Protein AF-0000000083254838 (afdb_homodimer)

Foldseek 3Di:
DPPPFAAADAQAFQGKDWFAKLVGDIDIPVVQQQAKEKEKEDEDAPDDLVLLLQLLCQVCVVLCVVLRYAYEYEYQDDSVSQNVRCVVNVRPHIYGHPVVCPSVVSHVQFDWDDDPNDIDTGGWIKIFIAHNRRGTHDMDTNDGSVCVSVVVSVVSVVD/DPPPFAAADAQAFQGKDWFAKLVGDIDIPVVQQQAKEKEKEDEDAPDDLVLLLQLLCQVCVVLCVVLRYAYEYEYQDDSVSQNVRCVVNVRPHIYGHPVVCPSVVSHVQFDWDDDPNDIDTGGWIKIFIAHNRNGTHDMDTNDGSVCVSVVVSVVSVVD

Radius of gyration: 20.6 Å; Cα contacts (8 Å, |Δi|>4): 637; chains: 2; bounding box: 43×52×59 Å

Structure (mmCIF, N/CA/C/O backbone):
data_AF-0000000083254838-model_v1
#
loop_
_entity.id
_entity.type
_entity.pdbx_description
1 polymer 'thioredoxin-dependent peroxiredoxin'
#
loop_
_atom_site.group_PDB
_atom_site.id
_atom_site.type_symbol
_atom_site.label_atom_id
_atom_site.label_alt_id
_atom_site.label_comp_id
_atom_site.label_asym_id
_atom_site.label_entity_id
_atom_site.label_seq_id
_atom_site.pdbx_PDB_ins_code
_atom_site.Cartn_x
_atom_site.Cartn_y
_atom_site.Cartn_z
_atom_site.occupancy
_atom_site.B_iso_or_equiv
_atom_site.auth_seq_id
_atom_site.auth_comp_id
_atom_site.auth_asym_id
_atom_site.auth_atom_id
_atom_site.pdbx_PDB_model_num
ATOM 1 N N . MET A 1 1 ? -11.633 2.521 33.219 1 26.44 1 MET A N 1
ATOM 2 C CA . MET A 1 1 ? -12.055 1.709 32.062 1 26.44 1 MET A CA 1
ATOM 3 C C . MET A 1 1 ? -11.367 2.174 30.797 1 26.44 1 MET A C 1
ATOM 5 O O . MET A 1 1 ? -11.664 3.26 30.281 1 26.44 1 MET A O 1
ATOM 9 N N . GLY A 1 2 ? -10.094 2.184 30.625 1 34.81 2 GLY A N 1
ATOM 10 C CA . GLY A 1 2 ? -9.32 2.854 29.594 1 34.81 2 GLY A CA 1
ATOM 11 C C . GLY A 1 2 ? -9.898 2.67 28.203 1 34.81 2 GLY A C 1
ATOM 12 O O . GLY A 1 2 ? -10.25 1.555 27.812 1 34.81 2 GLY A O 1
ATOM 13 N N . ALA A 1 3 ? -10.711 3.525 27.781 1 39.34 3 ALA A N 1
ATOM 14 C CA . ALA A 1 3 ? -11.531 3.396 26.578 1 39.34 3 ALA A CA 1
ATOM 15 C C . ALA A 1 3 ? -10.789 2.639 25.484 1 39.34 3 ALA A C 1
ATOM 17 O O . ALA A 1 3 ? -9.656 2.984 25.141 1 39.34 3 ALA A O 1
ATOM 18 N N . ASN A 1 4 ? -10.711 1.481 25.406 1 45.66 4 ASN A N 1
ATOM 19 C CA . ASN A 1 4 ? -10.195 0.593 24.375 1 45.66 4 ASN A CA 1
ATOM 20 C C . ASN A 1 4 ? -10.32 1.219 22.984 1 45.66 4 ASN A C 1
ATOM 22 O O . ASN A 1 4 ? -11.398 1.233 22.391 1 45.66 4 ASN A O 1
ATOM 26 N N . LYS A 1 5 ? -9.734 2.369 22.859 1 59.75 5 LYS A N 1
ATOM 27 C CA . LYS A 1 5 ? -9.922 3.066 21.594 1 59.75 5 LYS A CA 1
ATOM 28 C C . LYS A 1 5 ? -9.719 2.121 20.406 1 59.75 5 LYS A C 1
ATOM 30 O O . LYS A 1 5 ? -8.719 1.401 20.344 1 59.75 5 LYS A O 1
ATOM 35 N N . ALA A 1 6 ? -10.602 1.938 19.688 1 73.62 6 ALA A N 1
ATOM 36 C CA . ALA A 1 6 ? -10.648 1.099 18.484 1 73.62 6 ALA A CA 1
ATOM 37 C C . ALA A 1 6 ? -9.523 1.455 17.516 1 73.62 6 ALA A C 1
ATOM 39 O O . ALA A 1 6 ? -9.141 2.623 17.406 1 73.62 6 ALA A O 1
ATOM 40 N N . LYS A 1 7 ? -8.875 0.517 17 1 90.56 7 LYS A N 1
ATOM 41 C CA . LYS A 1 7 ? -7.816 0.666 16.016 1 90.56 7 LYS A CA 1
ATOM 42 C C . LYS A 1 7 ? -8.375 1.111 14.664 1 90.56 7 LYS A C 1
ATOM 44 O O . LYS A 1 7 ? -9.555 0.901 14.383 1 90.56 7 LYS A O 1
ATOM 49 N N . ALA A 1 8 ? -7.574 1.807 14.023 1 95.5 8 ALA A N 1
ATOM 50 C CA . ALA A 1 8 ? -7.98 2.275 12.703 1 95.5 8 ALA A CA 1
ATOM 51 C C . ALA A 1 8 ? -8.43 1.111 11.82 1 95.5 8 ALA A C 1
ATOM 53 O O . ALA A 1 8 ? -7.742 0.087 11.742 1 95.5 8 ALA A O 1
ATOM 54 N N . ALA A 1 9 ? -9.547 1.295 11.219 1 90.56 9 ALA A N 1
ATOM 55 C CA . ALA A 1 9 ? -10.102 0.283 10.32 1 90.56 9 ALA A CA 1
ATOM 56 C C . ALA A 1 9 ? -10.836 0.93 9.156 1 90.56 9 ALA A C 1
ATOM 58 O O . ALA A 1 9 ? -11.578 1.9 9.336 1 90.56 9 ALA A O 1
ATOM 59 N N . LEU A 1 10 ? -10.633 0.352 8.016 1 88.12 10 LEU A N 1
ATOM 60 C CA . LEU A 1 10 ? -11.297 0.864 6.82 1 88.12 10 LEU A CA 1
ATOM 61 C C . LEU A 1 10 ? -12.812 0.854 6.996 1 88.12 10 LEU A C 1
ATOM 63 O O . LEU A 1 10 ? -13.375 -0.115 7.512 1 88.12 10 LEU A O 1
ATOM 67 N N . GLY A 1 11 ? -13.391 1.92 6.613 1 89.62 11 GLY A N 1
ATOM 68 C CA . GLY A 1 11 ? -14.836 2.027 6.652 1 89.62 11 GLY A CA 1
ATOM 69 C C . GLY A 1 11 ? -15.367 2.455 8.008 1 89.62 11 GLY A C 1
ATOM 70 O O . GLY A 1 11 ? -16.562 2.717 8.156 1 89.62 11 GLY A O 1
ATOM 71 N N . LYS A 1 12 ? -14.516 2.623 8.93 1 94.44 12 LYS A N 1
ATOM 72 C CA . LYS A 1 12 ? -14.898 3.021 10.281 1 94.44 12 LYS A CA 1
ATOM 73 C C . LYS A 1 12 ? -14.391 4.426 10.602 1 94.44 12 LYS A C 1
ATOM 75 O O . LYS A 1 12 ? -13.57 4.977 9.875 1 94.44 12 LYS A O 1
ATOM 80 N N . LYS A 1 13 ? -15 4.949 11.633 1 97.31 13 LYS A N 1
ATOM 81 C CA . LYS A 1 13 ? -14.5 6.238 12.102 1 97.31 13 LYS A CA 1
ATOM 82 C C . LYS A 1 13 ? -13.031 6.152 12.5 1 97.31 13 LYS A C 1
ATOM 84 O O . LYS A 1 13 ? -12.625 5.234 13.211 1 97.31 13 LYS A O 1
ATOM 89 N N . ALA A 1 14 ? -12.305 7.07 12 1 98.12 14 ALA A N 1
ATOM 90 C CA . ALA A 1 14 ? -10.883 7.098 12.336 1 98.12 14 ALA A CA 1
ATOM 91 C C . ALA A 1 14 ? -10.672 7.426 13.805 1 98.12 14 ALA A C 1
ATOM 93 O O . ALA A 1 14 ? -11.312 8.328 14.344 1 98.12 14 ALA A O 1
ATOM 94 N N . PRO A 1 15 ? -9.789 6.711 14.469 1 98.19 15 PRO A N 1
ATOM 95 C CA . PRO A 1 15 ? -9.508 7.035 15.867 1 98.19 15 PRO A CA 1
ATOM 96 C C . PRO A 1 15 ? -8.992 8.461 16.047 1 98.19 15 PRO A C 1
ATOM 98 O O . PRO A 1 15 ? -8.094 8.891 15.32 1 98.19 15 PRO A O 1
ATOM 101 N N . ASN A 1 16 ? -9.57 9.117 17 1 98.19 16 ASN A N 1
ATOM 102 C CA . ASN A 1 16 ? -9.109 10.477 17.281 1 98.19 16 ASN A CA 1
ATOM 103 C C . ASN A 1 16 ? -7.781 10.477 18.031 1 98.19 16 ASN A C 1
ATOM 105 O O . ASN A 1 16 ? -7.43 9.492 18.672 1 98.19 16 ASN A O 1
ATOM 109 N N . PHE A 1 17 ? -7.031 11.547 17.859 1 98.5 17 PHE A N 1
ATOM 110 C CA . PHE A 1 17 ? -5.816 11.828 18.625 1 98.5 17 PHE A CA 1
ATOM 111 C C . PHE A 1 17 ? -5.652 13.328 18.844 1 98.5 17 PHE A C 1
ATOM 113 O O . PHE A 1 17 ? -6.32 14.133 18.188 1 98.5 17 PHE A O 1
ATOM 120 N N . THR A 1 18 ? -4.906 13.664 19.812 1 98.62 18 THR A N 1
ATOM 121 C CA . THR A 1 18 ? -4.418 15.016 20.047 1 98.62 18 THR A CA 1
ATOM 122 C C . THR A 1 18 ? -2.9 15.023 20.203 1 98.62 18 THR A C 1
ATOM 124 O O . THR A 1 18 ? -2.359 14.305 21.047 1 98.62 18 THR A O 1
ATOM 127 N N . LEU A 1 19 ? -2.24 15.836 19.328 1 98.81 19 LEU A N 1
ATOM 128 C CA . LEU A 1 19 ? -0.781 15.844 19.328 1 98.81 19 LEU A CA 1
ATOM 129 C C . LEU A 1 19 ? -0.247 17.266 19.203 1 98.81 19 LEU A C 1
ATOM 131 O O . LEU A 1 19 ? -0.89 18.125 18.609 1 98.81 19 LEU A O 1
ATOM 135 N N . PRO A 1 20 ? 0.961 17.484 19.781 1 98.75 20 PRO A N 1
ATOM 136 C CA . PRO A 1 20 ? 1.597 18.797 19.562 1 98.75 20 PRO A CA 1
ATOM 137 C C . PRO A 1 20 ? 1.951 19.047 18.109 1 98.75 20 PRO A C 1
ATOM 139 O O . PRO A 1 20 ? 2.398 18.125 17.406 1 98.75 20 PRO A O 1
ATOM 142 N N . ALA A 1 21 ? 1.708 20.281 17.719 1 98.38 21 ALA A N 1
ATOM 143 C CA . ALA A 1 21 ? 2.006 20.672 16.344 1 98.38 21 ALA A CA 1
ATOM 144 C C . ALA A 1 21 ? 3.24 21.578 16.281 1 98.38 21 ALA A C 1
ATOM 146 O O . ALA A 1 21 ? 3.512 22.328 17.219 1 98.38 21 ALA A O 1
ATOM 147 N N . ALA A 1 22 ? 3.922 21.469 15.172 1 96.81 22 ALA A N 1
ATOM 148 C CA . ALA A 1 22 ? 5.109 22.281 14.969 1 96.81 22 ALA A CA 1
ATOM 149 C C . ALA A 1 22 ? 4.758 23.766 14.984 1 96.81 22 ALA A C 1
ATOM 151 O O . ALA A 1 22 ? 5.574 24.609 15.383 1 96.81 22 ALA A O 1
ATOM 152 N N . SER A 1 23 ? 3.605 24.109 14.531 1 91.31 23 SER A N 1
ATOM 153 C CA . SER A 1 23 ? 3.168 25.5 14.477 1 91.31 23 SER A CA 1
ATOM 154 C C . SER A 1 23 ? 2.832 26.031 15.867 1 91.31 23 SER A C 1
ATOM 156 O O . SER A 1 23 ? 2.572 27.234 16.031 1 91.31 23 SER A O 1
ATOM 158 N N . GLY A 1 24 ? 2.811 25.234 16.859 1 93.12 24 GLY A N 1
ATOM 159 C CA . GLY A 1 24 ? 2.434 25.609 18.203 1 93.12 24 GLY A CA 1
ATOM 160 C C . GLY A 1 24 ? 1.071 25.078 18.609 1 93.12 24 GLY A C 1
ATOM 161 O O . GLY A 1 24 ? 0.16 24.984 17.781 1 93.12 24 GLY A O 1
ATOM 162 N N . GLY A 1 25 ? 0.938 24.688 19.781 1 95.75 25 GLY A N 1
ATOM 163 C CA . GLY A 1 25 ? -0.313 24.156 20.297 1 95.75 25 GLY A CA 1
ATOM 164 C C . GLY A 1 25 ? -0.519 22.688 19.969 1 95.75 25 GLY A C 1
ATOM 165 O O . GLY A 1 25 ? 0.441 21.969 19.672 1 95.75 25 GLY A O 1
ATOM 166 N N . ASN A 1 26 ? -1.787 22.266 20.188 1 98.19 26 ASN A N 1
ATOM 167 C CA . ASN A 1 26 ? -2.191 20.891 19.906 1 98.19 26 ASN A CA 1
ATOM 168 C C . ASN A 1 26 ? -3.188 20.828 18.75 1 98.19 26 ASN A C 1
ATOM 170 O O . ASN A 1 26 ? -3.953 21.766 18.531 1 98.19 26 ASN A O 1
ATOM 174 N N . VAL A 1 27 ? -3.092 19.781 18.031 1 98.12 27 VAL A N 1
ATOM 175 C CA . VAL A 1 27 ? -4.031 19.484 16.953 1 98.12 27 VAL A CA 1
ATOM 176 C C . VAL A 1 27 ? -4.746 18.172 17.234 1 98.12 27 VAL A C 1
ATOM 178 O O . VAL A 1 27 ? -4.117 17.188 17.656 1 98.12 27 VAL A O 1
ATOM 181 N N . SER A 1 28 ? -6.016 18.219 17.062 1 98.56 28 SER A N 1
ATOM 182 C CA . SER A 1 28 ? -6.824 17.016 17.156 1 98.56 28 SER A CA 1
ATOM 183 C C . SER A 1 28 ? -7.453 16.656 15.82 1 98.56 28 SER A C 1
ATOM 185 O O . SER A 1 28 ? -7.887 17.531 15.07 1 98.56 28 SER A O 1
ATOM 187 N N . LEU A 1 29 ? -7.543 15.367 15.594 1 98.5 29 LEU A N 1
ATOM 188 C CA . LEU A 1 29 ? -8.141 14.938 14.336 1 98.5 29 LEU A CA 1
ATOM 189 C C . LEU A 1 29 ? -9.586 15.406 14.234 1 98.5 29 LEU A C 1
ATOM 191 O O . LEU A 1 29 ? -10.047 15.805 13.156 1 98.5 29 LEU A O 1
ATOM 195 N N . LYS A 1 30 ? -10.281 15.375 15.305 1 97.56 30 LYS A N 1
ATOM 196 C CA . LYS A 1 30 ? -11.703 15.688 15.32 1 97.56 30 LYS A CA 1
ATOM 197 C C . LYS A 1 30 ? -11.953 17.125 14.867 1 97.56 30 LYS A C 1
ATOM 199 O O . LYS A 1 30 ? -13.078 17.469 14.492 1 97.56 30 LYS A O 1
ATOM 204 N N . ASP A 1 31 ? -10.977 17.953 14.961 1 96.88 31 ASP A N 1
ATOM 205 C CA . ASP A 1 31 ? -11.109 19.359 14.594 1 96.88 31 ASP A CA 1
ATOM 206 C C . ASP A 1 31 ? -11.266 19.516 13.086 1 96.88 31 ASP A C 1
ATOM 208 O O . ASP A 1 31 ? -11.609 20.594 12.602 1 96.88 31 ASP A O 1
ATOM 212 N N . TYR A 1 32 ? -11.109 18.453 12.328 1 98.06 32 TYR A N 1
ATOM 213 C CA . TYR A 1 32 ? -11.125 18.547 10.875 1 98.06 32 TYR A CA 1
ATOM 214 C C . TYR A 1 32 ? -12.375 17.891 10.305 1 98.06 32 TYR A C 1
ATOM 216 O O . TYR A 1 32 ? -12.469 17.672 9.094 1 98.06 32 TYR A O 1
ATOM 224 N N . LEU A 1 33 ? -13.297 17.531 11.203 1 97.44 33 LEU A N 1
ATOM 225 C CA . LEU A 1 33 ? -14.57 17.047 10.688 1 97.44 33 LEU A CA 1
ATOM 226 C C . LEU A 1 33 ? -15.148 18.031 9.672 1 97.44 33 LEU A C 1
ATOM 228 O O . LEU A 1 33 ? -15.086 19.25 9.867 1 97.44 33 LEU A O 1
ATOM 232 N N . GLY A 1 34 ? -15.711 17.547 8.539 1 97.88 34 GLY A N 1
ATOM 233 C CA . GLY A 1 34 ? -16.203 18.391 7.465 1 97.88 34 GLY A CA 1
ATOM 234 C C . GLY A 1 34 ? -15.227 18.547 6.324 1 97.88 34 GLY A C 1
ATOM 235 O O . GLY A 1 34 ? -15.562 19.094 5.27 1 97.88 34 GLY A O 1
ATOM 236 N N . ARG A 1 35 ? -13.992 18.062 6.535 1 98 35 ARG A N 1
ATOM 237 C CA . ARG A 1 35 ? -12.945 18.109 5.52 1 98 35 ARG A CA 1
ATOM 238 C C . ARG A 1 35 ? -12.328 16.734 5.297 1 98 35 ARG A C 1
ATOM 240 O O . ARG A 1 35 ? -12.352 15.883 6.195 1 98 35 ARG A O 1
ATOM 247 N N . LYS A 1 36 ? -11.805 16.562 4.129 1 98.56 36 LYS A N 1
ATOM 248 C CA . LYS A 1 36 ? -10.945 15.398 3.916 1 98.56 36 LYS A CA 1
ATOM 249 C C . LYS A 1 36 ? -9.586 15.586 4.586 1 98.56 36 LYS A C 1
ATOM 251 O O . LYS A 1 36 ? -9.031 16.688 4.574 1 98.56 36 LYS A O 1
ATOM 256 N N . VAL A 1 37 ? -9.133 14.484 5.184 1 98.88 37 VAL A N 1
ATOM 257 C CA . VAL A 1 37 ? -7.816 14.539 5.816 1 98.88 37 VAL A CA 1
ATOM 258 C C . VAL A 1 37 ? -6.914 13.453 5.23 1 98.88 37 VAL A C 1
ATOM 260 O O . VAL A 1 37 ? -7.301 12.281 5.176 1 98.88 37 VAL A O 1
ATOM 263 N N . VAL A 1 38 ? -5.812 13.852 4.688 1 98.88 38 VAL A N 1
ATOM 264 C CA . VAL A 1 38 ? -4.727 12.93 4.391 1 98.88 38 VAL A CA 1
ATOM 265 C C . VAL A 1 38 ? -3.74 12.891 5.559 1 98.88 38 VAL A C 1
ATOM 267 O O . VAL A 1 38 ? -3.09 13.898 5.855 1 98.88 38 VAL A O 1
ATOM 270 N N . LEU A 1 39 ? -3.707 11.758 6.207 1 98.88 39 LEU A N 1
ATOM 271 C CA . LEU A 1 39 ? -2.85 11.516 7.363 1 98.88 39 LEU A CA 1
ATOM 272 C C . LEU A 1 39 ? -1.681 10.609 6.992 1 98.88 39 LEU A C 1
ATOM 274 O O . LEU A 1 39 ? -1.871 9.422 6.73 1 98.88 39 LEU A O 1
ATOM 278 N N . PHE A 1 40 ? -0.484 11.203 6.969 1 98.94 40 PHE A N 1
ATOM 279 C CA . PHE A 1 40 ? 0.629 10.359 6.562 1 98.94 40 PHE A CA 1
ATOM 280 C C . PHE A 1 40 ? 1.648 10.219 7.688 1 98.94 40 PHE A C 1
ATOM 282 O O . PHE A 1 40 ? 2.027 11.219 8.312 1 98.94 40 PHE A O 1
ATOM 289 N N . PHE A 1 41 ? 2.033 9 7.973 1 98.88 41 PHE A N 1
ATOM 290 C CA . PHE A 1 41 ? 3.02 8.625 8.977 1 98.88 41 PHE A CA 1
ATOM 291 C C . PHE A 1 41 ? 4.367 8.32 8.328 1 98.88 41 PHE A C 1
ATOM 293 O O . PHE A 1 41 ? 4.426 7.664 7.285 1 98.88 41 PHE A O 1
ATOM 300 N N . TYR A 1 42 ? 5.426 8.844 8.93 1 98.81 42 TYR A N 1
ATOM 301 C CA . TYR A 1 42 ? 6.762 8.617 8.391 1 98.81 42 TYR A CA 1
ATOM 302 C C . TYR A 1 42 ? 7.789 8.508 9.516 1 98.81 42 TYR A C 1
ATOM 304 O O . TYR A 1 42 ? 7.594 9.062 10.602 1 98.81 42 TYR A O 1
ATOM 312 N N . PRO A 1 43 ? 8.906 7.852 9.281 1 98.12 43 PRO A N 1
ATOM 313 C CA . PRO A 1 43 ? 9.758 7.438 10.398 1 98.12 43 PRO A CA 1
ATOM 314 C C . PRO A 1 43 ? 10.531 8.602 11.016 1 98.12 43 PRO A C 1
ATOM 316 O O . PRO A 1 43 ? 10.594 8.727 12.242 1 98.12 43 PRO A O 1
ATOM 319 N N . LYS A 1 44 ? 11.078 9.391 10.094 1 98.62 44 LYS A N 1
ATOM 320 C CA . LYS A 1 44 ? 12.047 10.312 10.68 1 98.62 44 LYS A CA 1
ATOM 321 C C . LYS A 1 44 ? 12.234 11.547 9.805 1 98.62 44 LYS A C 1
ATOM 323 O O . LYS A 1 44 ? 12.398 11.43 8.586 1 98.62 44 LYS A O 1
ATOM 328 N N . ASP A 1 45 ? 12.297 12.633 10.469 1 98.75 45 ASP A N 1
ATOM 329 C CA . ASP A 1 45 ? 12.562 13.891 9.781 1 98.75 45 ASP A CA 1
ATOM 330 C C . ASP A 1 45 ? 13.969 13.891 9.172 1 98.75 45 ASP A C 1
ATOM 332 O O . ASP A 1 45 ? 14.875 13.234 9.688 1 98.75 45 ASP A O 1
ATOM 336 N N . LEU A 1 46 ? 14.039 14.648 8.023 1 98.69 46 LEU A N 1
ATOM 337 C CA . LEU A 1 46 ? 15.328 15.023 7.449 1 98.69 46 LEU A CA 1
ATOM 338 C C . LEU A 1 46 ? 16.078 13.789 6.965 1 98.69 46 LEU A C 1
ATOM 340 O O . LEU A 1 46 ? 17.312 13.742 7.02 1 98.69 46 LEU A O 1
ATOM 344 N N . THR A 1 47 ? 15.328 12.797 6.684 1 98.25 47 THR A N 1
ATOM 345 C CA . THR A 1 47 ? 15.898 11.633 6.016 1 98.25 47 THR A CA 1
ATOM 346 C C . THR A 1 47 ? 15.406 11.547 4.57 1 98.25 47 THR A C 1
ATOM 348 O O . THR A 1 47 ? 14.375 12.117 4.227 1 98.25 47 THR A O 1
ATOM 351 N N . THR A 1 48 ? 16.141 10.891 3.791 1 97.94 48 THR A N 1
ATOM 352 C CA . THR A 1 48 ? 16.016 10.977 2.34 1 97.94 48 THR A CA 1
ATOM 353 C C . THR A 1 48 ? 14.594 10.625 1.898 1 97.94 48 THR A C 1
ATOM 355 O O . THR A 1 48 ? 13.891 11.469 1.334 1 97.94 48 THR A O 1
ATOM 358 N N . ALA A 1 49 ? 14.133 9.484 2.158 1 96.94 49 ALA A N 1
ATOM 359 C CA . ALA A 1 49 ? 12.82 9.055 1.682 1 96.94 49 ALA A CA 1
ATOM 360 C C . ALA A 1 49 ? 11.711 9.891 2.311 1 96.94 49 ALA A C 1
ATOM 362 O O . ALA A 1 49 ? 10.734 10.227 1.644 1 96.94 49 ALA A O 1
ATOM 363 N N . CYS A 1 50 ? 11.844 10.211 3.525 1 98.56 50 CYS A N 1
ATOM 364 C CA . CYS A 1 50 ? 10.844 11.023 4.211 1 98.56 50 CYS A CA 1
ATOM 365 C C . CYS A 1 50 ? 10.812 12.438 3.645 1 98.56 50 CYS A C 1
ATOM 367 O O . CYS A 1 50 ? 9.742 13.031 3.504 1 98.56 50 CYS A O 1
ATOM 369 N N . THR A 1 51 ? 11.961 12.922 3.371 1 98.81 51 THR A N 1
ATOM 370 C CA . THR A 1 51 ? 12.062 14.234 2.752 1 98.81 51 THR A CA 1
ATOM 371 C C . THR A 1 51 ? 11.422 14.234 1.366 1 98.81 51 THR A C 1
ATOM 373 O O . THR A 1 51 ? 10.664 15.141 1.024 1 98.81 51 THR A O 1
ATOM 376 N N . THR A 1 52 ? 11.719 13.203 0.604 1 98.69 52 THR A N 1
ATOM 377 C CA . THR A 1 52 ? 11.125 13.094 -0.724 1 98.69 52 THR A CA 1
ATOM 378 C C . THR A 1 52 ? 9.602 13.086 -0.636 1 98.69 52 THR A C 1
ATOM 380 O O . THR A 1 52 ? 8.93 13.828 -1.349 1 98.69 52 THR A O 1
ATOM 383 N N . GLU A 1 53 ? 9.102 12.297 0.211 1 98.69 53 GLU A N 1
ATOM 384 C CA . GLU A 1 53 ? 7.652 12.211 0.385 1 98.69 53 GLU A CA 1
ATOM 385 C C . GLU A 1 53 ? 7.062 13.555 0.801 1 98.69 53 GLU A C 1
ATOM 387 O O . GLU A 1 53 ? 6.066 14.008 0.232 1 98.69 53 GLU A O 1
ATOM 392 N N . ALA A 1 54 ? 7.645 14.156 1.797 1 98.81 54 ALA A N 1
ATOM 393 C CA . ALA A 1 54 ? 7.168 15.438 2.307 1 98.81 54 ALA A CA 1
ATOM 394 C C . ALA A 1 54 ? 7.156 16.5 1.205 1 98.81 54 ALA A C 1
ATOM 396 O O . ALA A 1 54 ? 6.188 17.25 1.071 1 98.81 54 ALA A O 1
ATOM 397 N N . CYS A 1 55 ? 8.188 16.5 0.445 1 98.88 55 CYS A N 1
ATOM 398 C CA . CYS A 1 55 ? 8.297 17.484 -0.628 1 98.88 55 CYS A CA 1
ATOM 399 C C . CYS A 1 55 ? 7.309 17.172 -1.748 1 98.88 55 CYS A C 1
ATOM 401 O O . CYS A 1 55 ? 6.746 18.094 -2.354 1 98.88 55 CYS A O 1
ATOM 403 N N . ASP A 1 56 ? 7.16 15.922 -2.01 1 98.69 56 ASP A N 1
ATOM 404 C CA . ASP A 1 56 ? 6.141 15.547 -2.988 1 98.69 56 ASP A CA 1
ATOM 405 C C . ASP A 1 56 ? 4.762 16.047 -2.562 1 98.69 56 ASP A C 1
ATOM 407 O O . ASP A 1 56 ? 3.998 16.562 -3.383 1 98.69 56 ASP A O 1
ATOM 411 N N . PHE A 1 57 ? 4.398 15.906 -1.321 1 98.88 57 PHE A N 1
ATOM 412 C CA . PHE A 1 57 ? 3.143 16.438 -0.796 1 98.88 57 PHE A CA 1
ATOM 413 C C . PHE A 1 57 ? 3.111 17.953 -0.894 1 98.88 57 PHE A C 1
ATOM 415 O O . PHE A 1 57 ? 2.094 18.531 -1.274 1 98.88 57 PHE A O 1
ATOM 422 N N . ARG A 1 58 ? 4.234 18.562 -0.511 1 98.81 58 ARG A N 1
ATOM 423 C CA . ARG A 1 58 ? 4.34 20.016 -0.633 1 98.81 58 ARG A CA 1
ATOM 424 C C . ARG A 1 58 ? 4.016 20.469 -2.053 1 98.81 58 ARG A C 1
ATOM 426 O O . ARG A 1 58 ? 3.188 21.359 -2.252 1 98.81 58 ARG A O 1
ATOM 433 N N . ASP A 1 59 ? 4.645 19.812 -2.975 1 98.69 59 ASP A N 1
ATOM 434 C CA . ASP A 1 59 ? 4.531 20.219 -4.371 1 98.69 59 ASP A CA 1
ATOM 435 C C . ASP A 1 59 ? 3.119 19.984 -4.902 1 98.69 59 ASP A C 1
ATOM 437 O O . ASP A 1 59 ? 2.666 20.688 -5.809 1 98.69 59 ASP A O 1
ATOM 441 N N . ALA A 1 60 ? 2.395 19.094 -4.297 1 98.5 60 ALA A N 1
ATOM 442 C CA . ALA A 1 60 ? 1.04 18.766 -4.734 1 98.5 60 ALA A CA 1
ATOM 443 C C . ALA A 1 60 ? -0.001 19.516 -3.906 1 98.5 60 ALA A C 1
ATOM 445 O O . ALA A 1 60 ? -1.205 19.344 -4.117 1 98.5 60 ALA A O 1
ATOM 446 N N . MET A 1 61 ? 0.344 20.328 -3.031 1 98.31 61 MET A N 1
ATOM 447 C CA . MET A 1 61 ? -0.538 20.969 -2.053 1 98.31 61 MET A CA 1
ATOM 448 C C . MET A 1 61 ? -1.661 21.734 -2.746 1 98.31 61 MET A C 1
ATOM 450 O O . MET A 1 61 ? -2.816 21.656 -2.322 1 98.31 61 MET A O 1
ATOM 454 N N . PRO A 1 62 ? -1.396 22.453 -3.822 1 98.25 62 PRO A N 1
ATOM 455 C CA . PRO A 1 62 ? -2.49 23.172 -4.484 1 98.25 62 PRO A CA 1
ATOM 456 C C . PRO A 1 62 ? -3.605 22.25 -4.953 1 98.25 62 PRO A C 1
ATOM 458 O O . PRO A 1 62 ? -4.785 22.578 -4.824 1 98.25 62 PRO A O 1
ATOM 461 N N . ASP A 1 63 ? -3.223 21.094 -5.402 1 98.19 63 ASP A N 1
ATOM 462 C CA . ASP A 1 63 ? -4.203 20.125 -5.879 1 98.19 63 ASP A CA 1
ATOM 463 C C . ASP A 1 63 ? -5.035 19.562 -4.723 1 98.19 63 ASP A C 1
ATOM 465 O O . ASP A 1 63 ? -6.25 19.406 -4.848 1 98.19 63 ASP A O 1
ATOM 469 N N . PHE A 1 64 ? -4.441 19.312 -3.631 1 98.5 64 PHE A N 1
ATOM 470 C CA . PHE A 1 64 ? -5.16 18.828 -2.459 1 98.5 64 PHE A CA 1
ATOM 471 C C . PHE A 1 64 ? -6.113 19.906 -1.933 1 98.5 64 PHE A C 1
ATOM 473 O O . PHE A 1 64 ? -7.25 19.594 -1.564 1 98.5 64 PHE A O 1
ATOM 480 N N . THR A 1 65 ? -5.613 21.094 -1.893 1 97.75 65 THR A N 1
ATOM 481 C CA . THR A 1 65 ? -6.414 22.219 -1.419 1 97.75 65 THR A CA 1
ATOM 482 C C . THR A 1 65 ? -7.656 22.391 -2.285 1 97.75 65 THR A C 1
ATOM 484 O O . THR A 1 65 ? -8.75 22.641 -1.768 1 97.75 65 THR A O 1
ATOM 487 N N . GLU A 1 66 ? -7.469 22.234 -3.547 1 97.69 66 GLU A N 1
ATOM 488 C CA . GLU A 1 66 ? -8.578 22.359 -4.484 1 97.69 66 GLU A CA 1
ATOM 489 C C . GLU A 1 66 ? -9.664 21.328 -4.188 1 97.69 66 GLU A C 1
ATOM 491 O O . GLU A 1 66 ? -10.852 21.562 -4.441 1 97.69 66 GLU A O 1
ATOM 496 N N . GLN A 1 67 ? -9.281 20.219 -3.619 1 97.44 67 GLN A N 1
ATOM 497 C CA . GLN A 1 67 ? -10.219 19.156 -3.309 1 97.44 67 GLN A CA 1
ATOM 498 C C . GLN A 1 67 ? -10.75 19.281 -1.882 1 97.44 67 GLN A C 1
ATOM 500 O O . GLN A 1 67 ? -11.484 18.406 -1.408 1 97.44 67 GLN A O 1
ATOM 505 N N . GLY A 1 68 ? -10.297 20.281 -1.168 1 96.94 68 GLY A N 1
ATOM 506 C CA . GLY A 1 68 ? -10.727 20.5 0.202 1 96.94 68 GLY A CA 1
ATOM 507 C C . GLY A 1 68 ? -10.047 19.594 1.202 1 96.94 68 GLY A C 1
ATOM 508 O O . GLY A 1 68 ? -10.578 19.344 2.285 1 96.94 68 GLY A O 1
ATOM 509 N N . ALA A 1 69 ? -8.914 19.109 0.838 1 98.5 69 ALA A N 1
ATOM 510 C CA . ALA A 1 69 ? -8.219 18.156 1.699 1 98.5 69 ALA A CA 1
ATOM 511 C C . ALA A 1 69 ? -7.129 18.844 2.51 1 98.5 69 ALA A C 1
ATOM 513 O O . ALA A 1 69 ? -6.438 19.734 2.006 1 98.5 69 ALA A O 1
ATOM 514 N N . VAL A 1 70 ? -6.965 18.375 3.738 1 98.31 70 VAL A N 1
ATOM 515 C CA . VAL A 1 70 ? -5.887 18.812 4.621 1 98.31 70 VAL A CA 1
ATOM 516 C C . VAL A 1 70 ? -4.836 17.719 4.738 1 98.31 70 VAL A C 1
ATOM 518 O O . VAL A 1 70 ? -5.168 16.531 4.734 1 98.31 70 VAL A O 1
ATOM 521 N N . LEU A 1 71 ? -3.5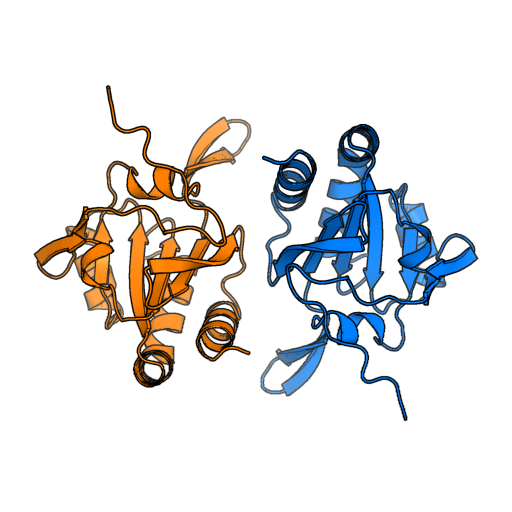94 18.141 4.789 1 98.75 71 LEU A N 1
ATOM 522 C CA . LEU A 1 71 ? -2.49 17.203 5.008 1 98.75 71 LEU A CA 1
ATOM 523 C C . LEU A 1 71 ? -1.969 17.312 6.438 1 98.75 71 LEU A C 1
ATOM 525 O O . LEU A 1 71 ? -1.73 18.422 6.938 1 98.75 71 LEU A O 1
ATOM 529 N N . LEU A 1 72 ? -1.868 16.188 7.105 1 98.81 72 LEU A N 1
ATOM 530 C CA . LEU A 1 72 ? -1.224 16.062 8.406 1 98.81 72 LEU A CA 1
ATOM 531 C C . LEU A 1 72 ? -0.134 15 8.383 1 98.81 72 LEU A C 1
ATOM 533 O O . LEU A 1 72 ? -0.403 13.844 8.078 1 98.81 72 LEU A O 1
ATOM 537 N N . GLY A 1 73 ? 1.091 15.422 8.703 1 98.88 73 GLY A N 1
ATOM 538 C CA . GLY A 1 73 ? 2.168 14.461 8.875 1 98.88 73 GLY A CA 1
ATOM 539 C C . GLY A 1 73 ? 2.439 14.125 10.328 1 98.88 73 GLY A C 1
ATOM 540 O O . GLY A 1 73 ? 2.363 14.992 11.195 1 98.88 73 GLY A O 1
ATOM 541 N N . ILE A 1 74 ? 2.746 12.852 10.539 1 98.94 74 ILE A N 1
ATOM 542 C CA . ILE A 1 74 ? 3.012 12.43 11.906 1 98.94 74 ILE A CA 1
ATOM 543 C C . ILE A 1 74 ? 4.27 11.562 11.945 1 98.94 74 ILE A C 1
ATOM 545 O O . ILE A 1 74 ? 4.438 10.664 11.117 1 98.94 74 ILE A O 1
ATOM 549 N N . SER A 1 75 ? 5.16 11.852 12.82 1 98.88 75 SER A N 1
ATOM 550 C CA . SER A 1 75 ? 6.254 10.961 13.195 1 98.88 75 SER A CA 1
ATOM 551 C C . SER A 1 75 ? 6.512 11.008 14.695 1 98.88 75 SER A C 1
ATOM 553 O O . SER A 1 75 ? 5.816 11.711 15.43 1 98.88 75 SER A O 1
ATOM 555 N N . ILE A 1 76 ? 7.492 10.211 15.086 1 98.75 76 ILE A N 1
ATOM 556 C CA . ILE A 1 76 ? 7.781 10.164 16.516 1 98.75 76 ILE A CA 1
ATOM 557 C C . ILE A 1 76 ? 8.812 11.234 16.859 1 98.75 76 ILE A C 1
ATOM 559 O O . ILE A 1 76 ? 9.305 11.281 18 1 98.75 76 ILE A O 1
ATOM 563 N N . ASP A 1 77 ? 9.203 12.078 15.922 1 98.75 77 ASP A N 1
ATOM 564 C CA . ASP A 1 77 ? 10.102 13.203 16.172 1 98.75 77 ASP A CA 1
ATOM 565 C C . ASP A 1 77 ? 9.438 14.25 17.062 1 98.75 77 ASP A C 1
ATOM 567 O O . ASP A 1 77 ? 8.211 14.258 17.203 1 98.75 77 ASP A O 1
ATOM 571 N N . ASP A 1 78 ? 10.242 15.086 17.641 1 98.56 78 ASP A N 1
ATOM 572 C CA . ASP A 1 78 ? 9.688 16.109 18.516 1 98.56 78 ASP A CA 1
ATOM 573 C C . ASP A 1 78 ? 9.344 17.375 17.719 1 98.56 78 ASP A C 1
ATOM 575 O O . ASP A 1 78 ? 9.625 17.469 16.531 1 98.56 78 ASP A O 1
ATOM 579 N N . VAL A 1 79 ? 8.711 18.312 18.406 1 98.69 79 VAL A N 1
ATOM 580 C CA . VAL A 1 79 ? 8.242 19.547 17.781 1 98.69 79 VAL A CA 1
ATOM 581 C C . VAL A 1 79 ? 9.422 20.328 17.219 1 98.69 79 VAL A C 1
ATOM 583 O O . VAL A 1 79 ? 9.344 20.875 16.109 1 98.69 79 VAL A O 1
ATOM 586 N N . ALA A 1 80 ? 10.5 20.328 17.922 1 98.5 80 ALA A N 1
ATOM 587 C CA . ALA A 1 80 ? 11.664 21.109 17.5 1 98.5 80 ALA A CA 1
ATOM 588 C C . ALA A 1 80 ? 12.195 20.609 16.156 1 98.5 80 ALA A C 1
ATOM 590 O O . ALA A 1 80 ? 12.508 21.406 15.273 1 98.5 80 ALA A O 1
ATOM 591 N N . THR A 1 81 ? 12.312 19.344 15.969 1 98.62 81 THR A N 1
ATOM 592 C CA . THR A 1 81 ? 12.805 18.781 14.719 1 98.62 81 THR A CA 1
ATOM 593 C C . THR A 1 81 ? 11.797 19 13.594 1 98.62 81 THR A C 1
ATOM 595 O O . THR A 1 81 ? 12.18 19.25 12.445 1 98.62 81 THR A O 1
ATOM 598 N N . HIS A 1 82 ? 10.516 18.906 13.93 1 98.88 82 HIS A N 1
ATOM 599 C CA . HIS A 1 82 ? 9.492 19.219 12.945 1 98.88 82 HIS A CA 1
ATOM 600 C C . HIS A 1 82 ? 9.641 20.641 12.43 1 98.88 82 HIS A C 1
ATOM 602 O O . HIS A 1 82 ? 9.523 20.891 11.227 1 98.88 82 HIS A O 1
ATOM 608 N N . GLU A 1 83 ? 9.859 21.516 13.367 1 98.62 83 GLU A N 1
ATOM 609 C CA . GLU A 1 83 ? 10.023 22.906 12.977 1 98.62 83 GLU A CA 1
ATOM 610 C C . GLU A 1 83 ? 11.195 23.078 12.008 1 98.62 83 GLU A C 1
ATOM 612 O O . GLU A 1 83 ? 11.086 23.797 11.016 1 98.62 83 GLU A O 1
ATOM 617 N N . ARG A 1 84 ? 12.281 22.375 12.273 1 98.62 84 ARG A N 1
ATOM 618 C CA . ARG A 1 84 ? 13.445 22.422 11.398 1 98.62 84 ARG A CA 1
ATOM 619 C C . ARG A 1 84 ? 13.125 21.828 10.023 1 98.62 84 ARG A C 1
ATOM 621 O O . ARG A 1 84 ? 13.523 22.391 9 1 98.62 84 ARG A O 1
ATOM 628 N N . PHE A 1 85 ? 12.461 20.766 10.062 1 98.88 85 PHE A N 1
ATOM 629 C CA . PHE A 1 85 ? 12.078 20.094 8.828 1 98.88 85 PHE A CA 1
ATOM 630 C C . PHE A 1 85 ? 11.18 20.984 7.98 1 98.88 85 PHE A C 1
ATOM 632 O O . PHE A 1 85 ? 11.422 21.172 6.785 1 98.88 85 PHE A O 1
ATOM 639 N N . ILE A 1 86 ? 10.211 21.641 8.555 1 98.81 86 ILE A N 1
ATOM 640 C CA . ILE A 1 86 ? 9.266 22.531 7.887 1 98.81 86 ILE A CA 1
ATOM 641 C C . ILE A 1 86 ? 10.008 23.734 7.32 1 98.81 86 ILE A C 1
ATOM 643 O O . ILE A 1 86 ? 9.805 24.109 6.164 1 98.81 86 ILE A O 1
ATOM 647 N N . ALA A 1 87 ? 10.836 24.281 8.148 1 98.5 87 ALA A N 1
ATOM 648 C CA . ALA A 1 87 ? 11.562 25.484 7.734 1 98.5 87 ALA A CA 1
ATOM 649 C C . ALA A 1 87 ? 12.492 25.188 6.562 1 98.5 87 ALA A C 1
ATOM 651 O O . ALA A 1 87 ? 12.539 25.938 5.59 1 98.5 87 ALA A O 1
ATOM 652 N N . LYS A 1 88 ? 13.156 24.094 6.66 1 98.75 88 LYS A N 1
ATOM 653 C CA . LYS A 1 88 ? 14.164 23.766 5.656 1 98.75 88 LYS A CA 1
ATOM 654 C C . LYS A 1 88 ? 13.523 23.531 4.293 1 98.75 88 LYS A C 1
ATOM 656 O O . LYS A 1 88 ? 14.086 23.906 3.264 1 98.75 88 LYS A O 1
ATOM 661 N N . TYR A 1 89 ? 12.383 22.906 4.309 1 98.81 89 TYR A N 1
ATOM 662 C CA . TYR A 1 89 ? 11.797 22.484 3.035 1 98.81 89 TYR A CA 1
ATOM 663 C C . TYR A 1 89 ? 10.508 23.234 2.756 1 98.81 89 TYR A C 1
ATOM 665 O O . TYR A 1 89 ? 9.789 22.938 1.8 1 98.81 89 TYR A O 1
ATOM 673 N N . GLU A 1 90 ? 10.148 24.203 3.609 1 98.62 90 GLU A N 1
ATOM 674 C CA . GLU A 1 90 ? 8.992 25.062 3.432 1 98.62 90 GLU A CA 1
ATOM 675 C C . GLU A 1 90 ? 7.711 24.25 3.287 1 98.62 90 GLU A C 1
ATOM 677 O O . GLU A 1 90 ? 6.941 24.453 2.342 1 98.62 90 GLU A O 1
ATOM 682 N N . LEU A 1 91 ? 7.531 23.391 4.199 1 98.75 91 LEU A N 1
ATOM 683 C CA . LEU A 1 91 ? 6.348 22.531 4.164 1 98.75 91 LEU A CA 1
ATOM 684 C C . LEU A 1 91 ? 5.105 23.312 4.586 1 98.75 91 LEU A C 1
ATOM 686 O O . LEU A 1 91 ? 5.074 23.891 5.676 1 98.75 91 LEU A O 1
ATOM 690 N N . PRO A 1 92 ? 4.055 23.297 3.762 1 98.38 92 PRO A N 1
ATOM 691 C CA . PRO A 1 92 ? 2.896 24.156 4.004 1 98.38 92 PRO A CA 1
ATOM 692 C C . PRO A 1 92 ? 1.788 23.453 4.781 1 98.38 92 PRO A C 1
ATOM 694 O O . PRO A 1 92 ? 0.611 23.781 4.625 1 98.38 92 PRO A O 1
ATOM 697 N N . TYR A 1 93 ? 2.1 22.438 5.508 1 98.44 93 TYR A N 1
ATOM 698 C CA . TYR A 1 93 ? 1.134 21.672 6.301 1 98.44 93 TYR A CA 1
ATOM 699 C C . TYR A 1 93 ? 1.71 21.312 7.664 1 98.44 93 TYR A C 1
ATOM 701 O O . TYR A 1 93 ? 2.9 21.516 7.918 1 98.44 93 TYR A O 1
ATOM 709 N N . GLU A 1 94 ? 0.851 20.781 8.539 1 98.19 94 GLU A N 1
ATOM 710 C CA . GLU A 1 94 ? 1.258 20.516 9.914 1 98.19 94 GLU A CA 1
ATOM 711 C C . GLU A 1 94 ? 2.008 19.203 10.031 1 98.19 94 GLU A C 1
ATOM 713 O O . GLU A 1 94 ? 1.622 18.203 9.414 1 98.19 94 GLU A O 1
ATOM 718 N N . LEU A 1 95 ? 3.051 19.25 10.75 1 98.88 95 LEU A N 1
ATOM 719 C CA . LEU A 1 95 ? 3.668 18.047 11.281 1 98.88 95 LEU A CA 1
ATOM 720 C C . LEU A 1 95 ? 3.395 17.906 12.781 1 98.88 95 LEU A C 1
ATOM 722 O O . LEU A 1 95 ? 3.521 18.875 13.531 1 98.88 95 LEU A O 1
ATOM 726 N N . LEU A 1 96 ? 2.959 16.734 13.156 1 98.94 96 LEU A N 1
ATOM 727 C CA . LEU A 1 96 ? 2.566 16.469 14.539 1 98.94 96 LEU A CA 1
ATOM 728 C C . LEU A 1 96 ? 3.555 15.531 15.211 1 98.94 96 LEU A C 1
ATOM 730 O O . LEU A 1 96 ? 4.016 14.562 14.602 1 98.94 96 LEU A O 1
ATOM 734 N N . ALA A 1 97 ? 3.84 15.844 16.453 1 98.94 97 ALA A N 1
ATOM 735 C CA . ALA A 1 97 ? 4.824 15.086 17.219 1 98.94 97 ALA A CA 1
ATOM 736 C C . ALA A 1 97 ? 4.152 13.984 18.031 1 98.94 97 ALA A C 1
ATOM 738 O O . ALA A 1 97 ? 3.461 14.273 19.016 1 98.94 97 ALA A O 1
ATOM 739 N N . ASP A 1 98 ? 4.367 12.773 17.609 1 98.81 98 ASP A N 1
ATOM 740 C CA . ASP A 1 98 ? 3.859 11.617 18.344 1 98.81 98 ASP A CA 1
ATOM 741 C C . ASP A 1 98 ? 4.984 10.906 19.094 1 98.81 98 ASP A C 1
ATOM 743 O O . ASP A 1 98 ? 5.172 9.695 18.922 1 98.81 98 ASP A O 1
ATOM 747 N N . THR A 1 99 ? 5.582 11.586 19.969 1 98.56 99 THR A N 1
ATOM 748 C CA . THR A 1 99 ? 6.82 11.141 20.609 1 98.56 99 THR A CA 1
ATOM 749 C C . THR A 1 99 ? 6.594 9.875 21.422 1 98.56 99 THR A C 1
ATOM 751 O O . THR A 1 99 ? 7.5 9.055 21.562 1 98.56 99 THR A O 1
ATOM 754 N N . ASP A 1 100 ? 5.41 9.672 21.844 1 97.81 100 ASP A N 1
ATOM 755 C CA . ASP A 1 100 ? 5.113 8.484 22.641 1 97.81 100 ASP A CA 1
ATOM 756 C C . ASP A 1 100 ? 4.465 7.395 21.797 1 97.81 100 ASP A C 1
ATOM 758 O O . ASP A 1 100 ? 4.055 6.355 22.312 1 97.81 100 ASP A O 1
ATOM 762 N N . HIS A 1 101 ? 4.309 7.637 20.609 1 98.19 101 HIS A N 1
ATOM 763 C CA . HIS A 1 101 ? 3.846 6.711 19.578 1 98.19 101 HIS A CA 1
ATOM 764 C C . HIS A 1 101 ? 2.408 6.273 19.844 1 98.19 101 HIS A C 1
ATOM 766 O O . HIS A 1 101 ? 2.021 5.16 19.484 1 98.19 101 HIS A O 1
ATOM 772 N N . LYS A 1 102 ? 1.626 7.082 20.469 1 97.81 102 LYS A N 1
ATOM 773 C CA . LYS A 1 102 ? 0.244 6.727 20.766 1 97.81 102 LYS A CA 1
ATOM 774 C C . LYS A 1 102 ? -0.609 6.699 19.5 1 97.81 102 LYS A C 1
ATOM 776 O O . LYS A 1 102 ? -1.346 5.738 19.266 1 97.81 102 LYS A O 1
ATOM 781 N N . ALA A 1 103 ? -0.555 7.703 18.75 1 98.56 103 ALA A N 1
ATOM 782 C CA . ALA A 1 103 ? -1.288 7.715 17.484 1 98.56 103 ALA A CA 1
ATOM 783 C C . ALA A 1 103 ? -0.796 6.613 16.547 1 98.56 103 ALA A C 1
ATOM 785 O O . ALA A 1 103 ? -1.594 5.973 15.859 1 98.56 103 ALA A O 1
ATOM 786 N N . CYS A 1 104 ? 0.544 6.414 16.578 1 98.56 104 CYS A N 1
ATOM 787 C CA . CYS A 1 104 ? 1.117 5.344 15.773 1 98.56 104 CYS A CA 1
ATOM 788 C C . CYS A 1 104 ? 0.486 4 16.125 1 98.56 104 CYS A C 1
ATOM 790 O O . CYS A 1 104 ? 0.155 3.213 15.234 1 98.56 104 CYS A O 1
ATOM 792 N N . GLU A 1 105 ? 0.299 3.77 17.359 1 97.69 105 GLU A N 1
ATOM 793 C CA . GLU A 1 105 ? -0.306 2.523 17.812 1 97.69 105 GLU A CA 1
ATOM 794 C C . GLU A 1 105 ? -1.782 2.453 17.438 1 97.69 105 GLU A C 1
ATOM 796 O O . GLU A 1 105 ? -2.264 1.411 16.984 1 97.69 105 GLU A O 1
ATOM 801 N N . LEU A 1 106 ? -2.492 3.537 17.547 1 97.69 106 LEU A N 1
ATOM 802 C CA . LEU A 1 106 ? -3.908 3.602 17.203 1 97.69 106 LEU A CA 1
ATOM 803 C C . LEU A 1 106 ? -4.129 3.279 15.727 1 97.69 106 LEU A C 1
ATOM 805 O O . LEU A 1 106 ? -5.121 2.643 15.367 1 97.69 106 LEU A O 1
ATOM 809 N N . TYR A 1 107 ? -3.199 3.633 14.992 1 97.94 107 TYR A N 1
ATOM 810 C CA . TYR A 1 107 ? -3.355 3.463 13.547 1 97.94 107 TYR A CA 1
ATOM 811 C C . TYR A 1 107 ? -2.598 2.236 13.062 1 97.94 107 TYR A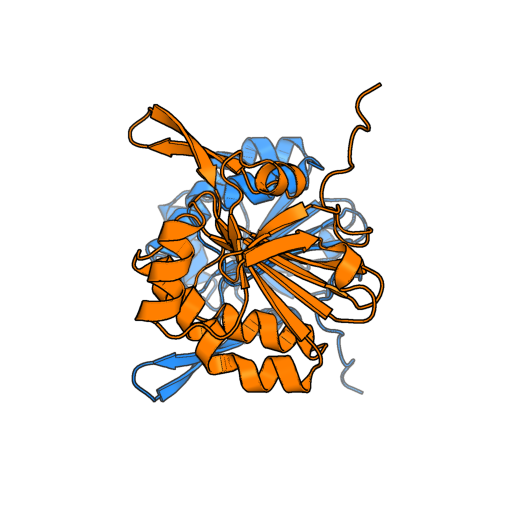 C 1
ATOM 813 O O . TYR A 1 107 ? -2.523 1.985 11.852 1 97.94 107 TYR A O 1
ATOM 821 N N . GLY A 1 108 ? -1.975 1.543 13.938 1 95.56 108 GLY A N 1
ATOM 822 C CA . GLY A 1 108 ? -1.357 0.266 13.617 1 95.56 108 GLY A CA 1
ATOM 823 C C . GLY A 1 108 ? -0.077 0.404 12.82 1 95.56 108 GLY A C 1
ATOM 824 O O . GLY A 1 108 ? 0.269 -0.481 12.031 1 95.56 108 GLY A O 1
ATOM 825 N N . VAL A 1 109 ? 0.659 1.471 12.984 1 97.12 109 VAL A N 1
ATOM 826 C CA . VAL A 1 109 ? 1.835 1.695 12.148 1 97.12 109 VAL A CA 1
ATOM 827 C C . VAL A 1 109 ? 3.102 1.545 12.992 1 97.12 109 VAL A C 1
ATOM 829 O O . VAL A 1 109 ? 4.215 1.635 12.469 1 97.12 109 VAL A O 1
ATOM 832 N N . TRP A 1 110 ? 2.918 1.421 14.281 1 96.94 110 TRP A N 1
ATOM 833 C CA . TRP A 1 110 ? 4.008 1.031 15.172 1 96.94 110 TRP A CA 1
ATOM 834 C C . TRP A 1 110 ? 4.203 -0.481 15.164 1 96.94 110 TRP A C 1
ATOM 836 O O . TRP A 1 110 ? 3.434 -1.216 15.781 1 96.94 110 TRP A O 1
ATOM 846 N N . GLN A 1 111 ? 5.281 -0.938 14.492 1 94.12 111 GLN A N 1
ATOM 847 C CA . GLN A 1 111 ? 5.383 -2.367 14.219 1 94.12 111 GLN A CA 1
ATOM 848 C C . GLN A 1 111 ? 6.77 -2.896 14.57 1 94.12 111 GLN A C 1
ATOM 850 O O . GLN A 1 111 ? 7.727 -2.125 14.68 1 94.12 111 GLN A O 1
ATOM 855 N N . LEU A 1 112 ? 6.773 -4.207 14.773 1 92.75 112 LEU A N 1
ATOM 856 C CA . LEU A 1 112 ? 8.039 -4.902 15 1 92.75 112 LEU A CA 1
ATOM 857 C C . LEU A 1 112 ? 8.875 -4.926 13.727 1 92.75 112 LEU A C 1
ATOM 859 O O . LEU A 1 112 ? 8.367 -5.246 12.648 1 92.75 112 LEU A O 1
ATOM 863 N N . LYS A 1 113 ? 10.094 -4.547 13.812 1 89.38 113 LYS A N 1
ATOM 864 C CA . LYS A 1 113 ? 11.078 -4.555 12.734 1 89.38 113 LYS A CA 1
ATOM 865 C C . LYS A 1 113 ? 12.273 -5.434 13.094 1 89.38 113 LYS A C 1
ATOM 867 O O . LYS A 1 113 ? 12.492 -5.75 14.266 1 89.38 113 LYS A O 1
ATOM 872 N N . LYS A 1 114 ? 12.883 -5.949 12.086 1 86.12 114 LYS A N 1
ATOM 873 C CA . LYS A 1 114 ? 14.055 -6.789 12.297 1 86.12 114 LYS A CA 1
ATOM 874 C C . LYS A 1 114 ? 15.281 -6.203 11.594 1 86.12 114 LYS A C 1
ATOM 876 O O . LYS A 1 114 ? 15.195 -5.781 10.438 1 86.12 114 LYS A O 1
ATOM 881 N N . LEU A 1 115 ? 16.312 -5.949 12.336 1 85 115 LEU A N 1
ATOM 882 C CA . LEU A 1 115 ? 17.594 -5.484 11.812 1 85 115 LEU A CA 1
ATOM 883 C C . LEU A 1 115 ? 18.734 -6.34 12.336 1 85 115 LEU A C 1
ATOM 885 O O . LEU A 1 115 ? 19.047 -6.305 13.531 1 85 115 LEU A O 1
ATOM 889 N N . TYR A 1 116 ? 19.453 -7.008 11.375 1 89.12 116 TYR A N 1
ATOM 890 C CA . TYR A 1 116 ? 20.562 -7.879 11.719 1 89.12 116 TYR A CA 1
ATOM 891 C C . TYR A 1 116 ? 20.188 -8.82 12.867 1 89.12 116 TYR A C 1
ATOM 893 O O . TYR A 1 116 ? 20.938 -8.953 13.836 1 89.12 116 TYR A O 1
ATOM 901 N N . GLY A 1 117 ? 19.047 -9.438 12.859 1 87.25 117 GLY A N 1
ATOM 902 C CA . GLY A 1 117 ? 18.609 -10.43 13.836 1 87.25 117 GLY A CA 1
ATOM 903 C C . GLY A 1 117 ? 18.016 -9.805 15.094 1 87.25 117 GLY A C 1
ATOM 904 O O . GLY A 1 117 ? 17.484 -10.516 15.945 1 87.25 117 GLY A O 1
ATOM 905 N N . ARG A 1 118 ? 18.25 -8.539 15.242 1 91.81 118 ARG A N 1
ATOM 906 C CA . ARG A 1 118 ? 17.672 -7.848 16.391 1 91.81 118 ARG A CA 1
ATOM 907 C C . ARG A 1 118 ? 16.281 -7.293 16.062 1 91.81 118 ARG A C 1
ATOM 909 O O . ARG A 1 118 ? 16.078 -6.742 14.984 1 91.81 118 ARG A O 1
ATOM 916 N N . GLU A 1 119 ? 15.336 -7.574 17.016 1 93.38 119 GLU A N 1
ATOM 917 C CA . GLU A 1 119 ? 13.977 -7.09 16.844 1 93.38 119 GLU A CA 1
ATOM 918 C C . GLU A 1 119 ? 13.75 -5.781 17.594 1 93.38 119 GLU A C 1
ATOM 920 O O . GLU A 1 119 ? 14.234 -5.609 18.703 1 93.38 119 GLU A O 1
ATOM 925 N N . TYR A 1 120 ? 13.156 -4.824 16.953 1 95.25 120 TYR A N 1
ATOM 926 C CA . TYR A 1 120 ? 12.789 -3.562 17.578 1 95.25 120 TYR A CA 1
ATOM 927 C C . TYR A 1 120 ? 11.484 -3.025 17 1 95.25 120 TYR A C 1
ATOM 929 O O . TYR A 1 120 ? 11.039 -3.461 15.938 1 95.25 120 TYR A O 1
ATOM 937 N N . MET A 1 121 ? 10.859 -2.127 17.766 1 96.25 121 MET A N 1
ATOM 938 C CA . MET A 1 121 ? 9.641 -1.479 17.281 1 96.25 121 MET A CA 1
ATOM 939 C C . MET A 1 121 ? 9.977 -0.21 16.5 1 96.25 121 MET A C 1
ATOM 941 O O . MET A 1 121 ? 10.883 0.534 16.875 1 96.25 121 MET A O 1
ATOM 945 N N . GLY A 1 122 ? 9.242 -0.048 15.391 1 96.12 122 GLY A N 1
ATOM 946 C CA . GLY A 1 122 ? 9.43 1.171 14.617 1 96.12 122 GLY A CA 1
ATOM 947 C C . GLY A 1 122 ? 8.211 1.555 13.805 1 96.12 122 GLY A C 1
ATOM 948 O O . GLY A 1 122 ? 7.254 0.784 13.711 1 96.12 122 GLY A O 1
ATOM 949 N N . LEU A 1 123 ? 8.242 2.768 13.336 1 97.56 123 LEU A N 1
ATOM 950 C CA . LEU A 1 123 ? 7.145 3.303 12.539 1 97.56 123 LEU A CA 1
ATOM 951 C C . LEU A 1 123 ? 7.254 2.855 11.086 1 97.56 123 LEU A C 1
ATOM 953 O O . LEU A 1 123 ? 8.312 2.986 10.469 1 97.56 123 LEU A O 1
ATOM 957 N N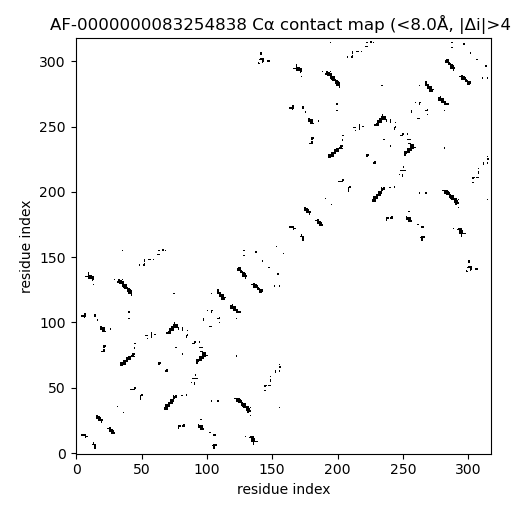 . VAL A 1 124 ? 6.242 2.273 10.617 1 95.88 124 VAL A N 1
ATOM 958 C CA . VAL A 1 124 ? 6.137 1.89 9.211 1 95.88 124 VAL A CA 1
ATOM 959 C C . VAL A 1 124 ? 5.43 2.992 8.43 1 95.88 124 VAL A C 1
ATOM 961 O O . VAL A 1 124 ? 4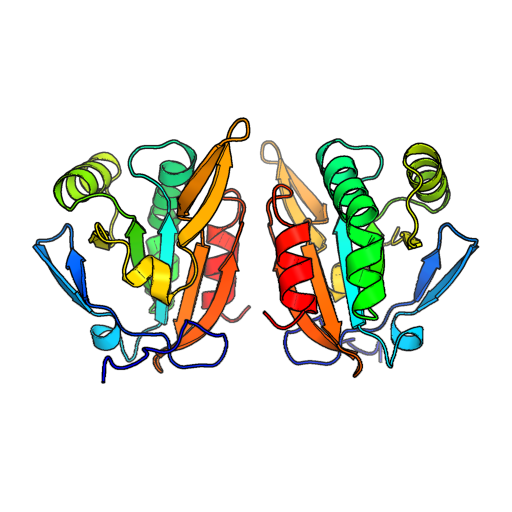.324 3.408 8.789 1 95.88 124 VAL A O 1
ATOM 964 N N . ARG A 1 125 ? 6.094 3.43 7.332 1 97.44 125 ARG A N 1
ATOM 965 C CA . ARG A 1 125 ? 5.508 4.477 6.504 1 97.44 125 ARG A CA 1
ATOM 966 C C . ARG A 1 125 ? 4.121 4.078 6.016 1 97.44 125 ARG A C 1
ATOM 968 O O . ARG A 1 125 ? 3.943 3 5.441 1 97.44 125 ARG A O 1
ATOM 975 N N . SER A 1 126 ? 3.129 4.887 6.246 1 97.88 126 SER A N 1
ATOM 976 C CA . SER A 1 126 ? 1.73 4.637 5.91 1 97.88 126 SER A CA 1
ATOM 977 C C . SER A 1 126 ? 0.971 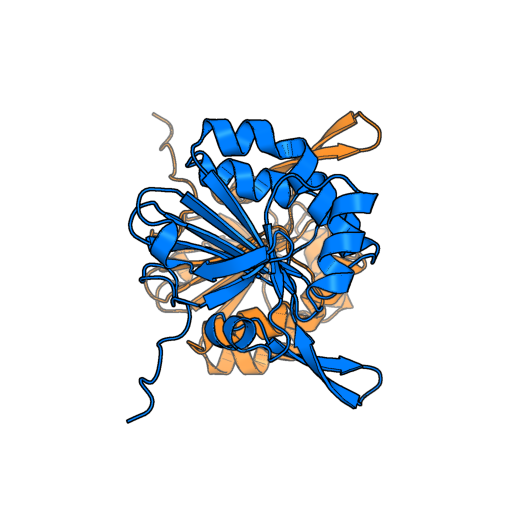5.941 5.691 1 97.88 126 SER A C 1
ATOM 979 O O . SER A 1 126 ? 1.349 6.984 6.234 1 97.88 126 SER A O 1
ATOM 981 N N . THR A 1 127 ? -0.055 5.891 4.883 1 98.5 127 THR A N 1
ATOM 982 C CA . THR A 1 127 ? -0.933 7.027 4.633 1 98.5 127 THR A CA 1
ATOM 983 C C . THR A 1 127 ? -2.398 6.617 4.75 1 98.5 127 THR A C 1
ATOM 985 O O . THR A 1 127 ? -2.77 5.508 4.363 1 98.5 127 THR A O 1
ATOM 988 N N . PHE A 1 128 ? -3.199 7.469 5.258 1 98.19 128 PHE A N 1
ATOM 989 C CA . PHE A 1 128 ? -4.633 7.254 5.418 1 98.19 128 PHE A CA 1
ATOM 990 C C . PHE A 1 128 ? -5.426 8.414 4.832 1 98.19 128 PHE A C 1
ATOM 992 O O . PHE A 1 128 ? -5.039 9.578 4.98 1 98.19 128 PHE A O 1
ATOM 999 N N . LEU A 1 129 ? -6.484 8.094 4.211 1 98.19 129 LEU A N 1
ATOM 1000 C CA . LEU A 1 129 ? -7.457 9.086 3.777 1 98.19 129 LEU A CA 1
ATOM 1001 C C . LEU A 1 129 ? -8.734 9 4.609 1 98.19 129 LEU A C 1
ATOM 1003 O O . LEU A 1 129 ? -9.359 7.941 4.684 1 98.19 129 LEU A O 1
ATOM 1007 N N . ILE A 1 130 ? -9.047 10.078 5.207 1 98.25 130 ILE A N 1
ATOM 1008 C CA . ILE A 1 130 ? -10.234 10.219 6.039 1 98.25 130 ILE A CA 1
ATOM 1009 C C . ILE A 1 130 ? -11.219 11.172 5.375 1 98.25 130 ILE A C 1
ATOM 1011 O O . ILE A 1 130 ? -10.844 12.273 4.957 1 98.25 130 ILE A O 1
ATOM 1015 N N . ASP A 1 131 ? -12.438 10.766 5.273 1 97.81 131 ASP A N 1
ATOM 1016 C CA . ASP A 1 131 ? -13.406 11.586 4.555 1 97.81 131 ASP A CA 1
ATOM 1017 C C . ASP A 1 131 ? -14.016 12.648 5.465 1 97.81 131 ASP A C 1
ATOM 1019 O O . ASP A 1 131 ? -13.602 12.797 6.617 1 97.81 131 ASP A O 1
ATOM 1023 N N . GLU A 1 132 ? -14.938 13.422 4.945 1 98.12 132 GLU A N 1
ATOM 1024 C CA . GLU A 1 132 ? -15.516 14.578 5.625 1 98.12 132 GLU A CA 1
ATOM 1025 C C . GLU A 1 132 ? -16.312 14.156 6.852 1 98.12 132 GLU A C 1
ATOM 1027 O O . GLU A 1 132 ? -16.578 14.977 7.734 1 98.12 132 GLU A O 1
ATOM 1032 N N . LYS A 1 133 ? -16.688 12.883 6.887 1 97.94 133 LYS A N 1
ATOM 1033 C CA . LYS A 1 133 ? -17.453 12.367 8.016 1 97.94 133 LYS A CA 1
ATOM 1034 C C . LYS A 1 133 ? -16.547 11.758 9.07 1 97.94 133 LYS A C 1
ATOM 1036 O O . LYS A 1 133 ? -17.031 11.234 10.078 1 97.94 133 LYS A O 1
ATOM 1041 N N . GLY A 1 134 ? -15.305 11.766 8.836 1 97.94 134 GLY A N 1
ATOM 1042 C CA . GLY A 1 134 ? -14.336 11.242 9.789 1 97.94 134 GLY A CA 1
ATOM 1043 C C . GLY A 1 134 ? -14.109 9.75 9.641 1 97.94 134 GLY A C 1
ATOM 1044 O O . GLY A 1 134 ? -13.555 9.109 10.531 1 97.94 134 GLY A O 1
ATOM 1045 N N . LYS A 1 135 ? -14.523 9.266 8.516 1 97.31 135 LYS A N 1
ATOM 1046 C CA . LYS A 1 135 ? -14.367 7.836 8.273 1 97.31 135 LYS A CA 1
ATOM 1047 C C . LYS A 1 135 ? -13.094 7.551 7.48 1 97.31 135 LYS A C 1
ATOM 1049 O O . LYS A 1 135 ? -12.773 8.266 6.527 1 97.31 135 LYS A O 1
ATOM 1054 N N . LEU A 1 136 ? -12.398 6.492 7.93 1 96.81 136 LEU A N 1
ATOM 1055 C CA . LEU A 1 136 ? -11.242 6.027 7.172 1 96.81 136 LEU A CA 1
ATOM 1056 C C . LEU A 1 136 ? -11.672 5.355 5.871 1 96.81 136 LEU A C 1
ATOM 1058 O O . LEU A 1 136 ? -12.336 4.316 5.898 1 96.81 136 LEU A O 1
ATOM 1062 N N . VAL A 1 137 ? -11.227 5.898 4.707 1 93.81 137 VAL A N 1
ATOM 1063 C CA . VAL A 1 137 ? -11.812 5.406 3.463 1 93.81 137 VAL A CA 1
ATOM 1064 C C . VAL A 1 137 ? -10.727 4.75 2.607 1 93.81 137 VAL A C 1
ATOM 1066 O O . VAL A 1 137 ? -11.031 4.004 1.676 1 93.81 137 VAL A O 1
ATOM 1069 N N . ARG A 1 138 ? -9.477 5.059 2.91 1 93.06 138 ARG A N 1
ATOM 1070 C CA . ARG A 1 138 ? -8.359 4.438 2.197 1 93.06 138 ARG A CA 1
ATOM 1071 C C . ARG A 1 138 ? -7.113 4.387 3.07 1 93.06 138 ARG A C 1
ATOM 1073 O O . ARG A 1 138 ? -6.93 5.227 3.953 1 93.06 138 ARG A O 1
ATOM 1080 N N . GLU A 1 139 ? -6.348 3.379 2.871 1 95.38 139 GLU A N 1
ATOM 1081 C CA . GLU A 1 139 ? -5.062 3.273 3.555 1 95.38 139 GLU A CA 1
ATOM 1082 C C . GLU A 1 139 ? -3.986 2.719 2.623 1 95.38 139 GLU A C 1
ATOM 1084 O O . GLU A 1 139 ? -4.277 1.894 1.754 1 95.38 139 GLU A O 1
ATOM 1089 N N . TRP A 1 140 ? -2.832 3.252 2.779 1 94.75 140 TRP A N 1
ATOM 1090 C CA . TRP A 1 140 ? -1.612 2.76 2.15 1 94.75 140 TRP A CA 1
ATOM 1091 C C . TRP A 1 140 ? -0.571 2.385 3.199 1 94.75 140 TRP A C 1
ATOM 1093 O O . TRP A 1 140 ? -0.144 3.23 3.988 1 94.75 140 TRP A O 1
ATOM 1103 N N . ARG A 1 141 ? -0.214 1.154 3.221 1 93.56 141 ARG A N 1
ATOM 1104 C CA . ARG A 1 141 ? 0.789 0.66 4.156 1 93.56 141 ARG A CA 1
ATOM 1105 C C . ARG A 1 141 ? 1.961 0.022 3.42 1 93.56 141 ARG A C 1
ATOM 1107 O O . ARG A 1 141 ? 1.814 -0.429 2.283 1 93.56 141 ARG A O 1
ATOM 1114 N N . ASN A 1 142 ? 3.16 0.026 4.094 1 93.19 142 ASN A N 1
ATOM 1115 C CA . ASN A 1 142 ? 4.328 -0.584 3.471 1 93.19 142 ASN A CA 1
ATOM 1116 C C . ASN A 1 142 ? 4.484 -0.143 2.02 1 93.19 142 ASN A C 1
ATOM 1118 O O . ASN A 1 142 ? 4.57 -0.979 1.118 1 93.19 142 ASN A O 1
ATOM 1122 N N . LEU A 1 143 ? 4.5 1.181 1.751 1 94.56 143 LEU A N 1
ATOM 1123 C CA . LEU A 1 143 ? 4.379 1.768 0.421 1 94.56 143 LEU A CA 1
ATOM 1124 C C . LEU A 1 143 ? 5.734 2.236 -0.092 1 94.56 143 LEU A C 1
ATOM 1126 O O . LEU A 1 143 ? 6.676 2.41 0.689 1 94.56 143 LEU A O 1
ATOM 1130 N N . ARG A 1 144 ? 5.82 2.467 -1.37 1 93.81 144 ARG A N 1
ATOM 1131 C CA . ARG A 1 144 ? 6.934 3.174 -1.995 1 93.81 144 ARG A CA 1
ATOM 1132 C C . ARG A 1 144 ? 6.648 4.668 -2.088 1 93.81 144 ARG A C 1
ATOM 1134 O O . ARG A 1 144 ? 5.52 5.074 -2.369 1 93.81 144 ARG A O 1
ATOM 1141 N N . VAL A 1 145 ? 7.691 5.418 -1.911 1 96.19 145 VAL A N 1
ATOM 1142 C CA . VAL A 1 145 ? 7.523 6.867 -1.932 1 96.19 145 VAL A CA 1
ATOM 1143 C C . VAL A 1 145 ? 7.273 7.336 -3.363 1 96.19 145 VAL A C 1
ATOM 1145 O O . VAL A 1 145 ? 6.406 8.18 -3.604 1 96.19 145 VAL A O 1
ATOM 1148 N N . LYS A 1 146 ? 8.039 6.734 -4.238 1 91.62 146 LYS A N 1
ATOM 1149 C CA . LYS A 1 146 ? 7.895 7.152 -5.629 1 91.62 146 LYS A CA 1
ATOM 1150 C C . LYS A 1 146 ? 6.473 6.902 -6.129 1 91.62 146 LYS A C 1
ATOM 1152 O O . LYS A 1 146 ? 5.973 5.777 -6.062 1 91.62 146 LYS A O 1
ATOM 1157 N N . GLY A 1 147 ? 5.789 7.969 -6.59 1 92.12 147 GLY A N 1
ATOM 1158 C CA . GLY A 1 147 ? 4.457 7.863 -7.168 1 92.12 147 GLY A CA 1
ATOM 1159 C C . GLY A 1 147 ? 3.357 7.848 -6.121 1 92.12 147 GLY A C 1
ATOM 1160 O O . GLY A 1 147 ? 2.174 7.875 -6.461 1 92.12 147 GLY A O 1
ATOM 1161 N N . HIS A 1 148 ? 3.701 7.789 -4.871 1 96.19 148 HIS A N 1
ATOM 1162 C CA . HIS A 1 148 ? 2.736 7.637 -3.787 1 96.19 148 HIS A CA 1
ATOM 1163 C C . HIS A 1 148 ? 1.798 8.836 -3.713 1 96.19 148 HIS A C 1
ATOM 1165 O O . HIS A 1 148 ? 0.58 8.672 -3.619 1 96.19 148 HIS A O 1
ATOM 1171 N N . VAL A 1 149 ? 2.354 10.023 -3.768 1 97.81 149 VAL A N 1
ATOM 1172 C CA . VAL A 1 149 ? 1.551 11.227 -3.584 1 97.81 149 VAL A CA 1
ATOM 1173 C C . VAL A 1 149 ? 0.532 11.344 -4.715 1 97.81 149 VAL A C 1
ATOM 1175 O O . VAL A 1 149 ? -0.612 11.75 -4.488 1 97.81 149 VAL A O 1
ATOM 1178 N N . ASP A 1 150 ? 0.943 10.945 -5.918 1 94.44 150 ASP A N 1
ATOM 1179 C CA . ASP A 1 150 ? 0.006 10.922 -7.039 1 94.44 150 ASP A CA 1
ATOM 1180 C C . ASP A 1 150 ? -1.154 9.969 -6.766 1 94.44 150 ASP A C 1
ATOM 1182 O O . ASP A 1 150 ? -2.309 10.289 -7.051 1 94.44 150 ASP A O 1
ATOM 1186 N N . ASN A 1 151 ? -0.844 8.859 -6.234 1 92.75 151 ASN A N 1
ATOM 1187 C CA . ASN A 1 151 ? -1.865 7.883 -5.883 1 92.75 151 ASN A CA 1
ATOM 1188 C C . ASN A 1 151 ? -2.848 8.438 -4.855 1 92.75 151 ASN A C 1
ATOM 1190 O O . ASN A 1 151 ? -4.059 8.242 -4.98 1 92.75 151 ASN A O 1
ATOM 1194 N N . VAL A 1 152 ? -2.326 9.078 -3.891 1 97.19 152 VAL A N 1
ATOM 1195 C CA . VAL A 1 152 ? -3.16 9.664 -2.846 1 97.19 152 VAL A CA 1
ATOM 1196 C C . VAL A 1 152 ? -4.078 10.719 -3.447 1 97.19 152 VAL A C 1
ATOM 1198 O O . VAL A 1 152 ? -5.27 10.766 -3.139 1 97.19 152 VAL A O 1
ATOM 1201 N N . LEU A 1 153 ? -3.49 11.531 -4.277 1 97.62 153 LEU A N 1
ATOM 1202 C CA . LEU A 1 153 ? -4.266 12.602 -4.895 1 97.62 153 LEU A CA 1
ATOM 1203 C C . LEU A 1 153 ? -5.402 12.039 -5.734 1 97.62 153 LEU A C 1
ATOM 1205 O O . LEU A 1 153 ? -6.52 12.555 -5.707 1 97.62 153 LEU A O 1
ATOM 1209 N N . GLN A 1 154 ? -5.16 10.992 -6.441 1 93.12 154 GLN A N 1
ATOM 1210 C CA . GLN A 1 154 ? -6.203 10.336 -7.223 1 93.12 154 GLN A CA 1
ATOM 1211 C C . GLN A 1 154 ? -7.34 9.852 -6.328 1 93.12 154 GLN A C 1
ATOM 1213 O O . GLN A 1 154 ? -8.516 9.992 -6.676 1 93.12 154 GLN A O 1
ATOM 1218 N N . ALA A 1 155 ? -7.004 9.336 -5.254 1 92.75 155 ALA A N 1
ATOM 1219 C CA . ALA A 1 155 ? -8.016 8.867 -4.309 1 92.75 155 ALA A CA 1
ATOM 1220 C C . ALA A 1 155 ? -8.836 10.023 -3.762 1 92.75 155 ALA A C 1
ATOM 1222 O O . ALA A 1 155 ? -10.055 9.914 -3.613 1 92.75 155 ALA A O 1
ATOM 1223 N N . VAL A 1 156 ? -8.141 11.094 -3.479 1 97.06 156 VAL A N 1
ATOM 1224 C CA . VAL A 1 156 ? -8.812 12.273 -2.945 1 97.06 156 VAL A CA 1
ATOM 1225 C C . VAL A 1 156 ? -9.805 12.812 -3.971 1 97.06 156 VAL A C 1
ATOM 1227 O O . VAL A 1 156 ? -10.875 13.305 -3.607 1 97.06 156 VAL A O 1
ATOM 1230 N N . ARG A 1 157 ? -9.461 12.578 -5.215 1 94.81 157 ARG A N 1
ATOM 1231 C CA . ARG A 1 157 ? -10.32 13.039 -6.301 1 94.81 157 ARG A CA 1
ATOM 1232 C C . ARG A 1 157 ? -11.461 12.055 -6.551 1 94.81 157 ARG A C 1
ATOM 1234 O O . ARG A 1 157 ? -12.367 12.328 -7.336 1 94.81 157 ARG A O 1
ATOM 1241 N N . GLY A 1 158 ? -11.469 10.93 -5.906 1 86.62 158 GLY A N 1
ATOM 1242 C CA . GLY A 1 158 ? -12.492 9.914 -6.102 1 86.62 158 GLY A CA 1
ATOM 1243 C C . GLY A 1 158 ? -12.234 9.039 -7.312 1 86.62 158 GLY A C 1
ATOM 1244 O O . GLY A 1 158 ? -13.172 8.477 -7.887 1 86.62 158 GLY A O 1
ATOM 1245 N N . GLU A 1 159 ? -11.023 8.977 -7.723 1 73.94 159 GLU A N 1
ATOM 1246 C CA . GLU A 1 159 ? -10.617 8.203 -8.891 1 73.94 159 GLU A CA 1
ATOM 1247 C C . GLU A 1 159 ? -10.039 6.852 -8.484 1 73.94 159 GLU A C 1
ATOM 1249 O O . GLU A 1 159 ? -9.531 6.695 -7.375 1 73.94 159 GLU A O 1
ATOM 1254 N N . MET B 1 1 ? -21.828 -4.645 -28 1 24.94 1 MET B N 1
ATOM 1255 C CA . MET B 1 1 ? -22 -4.016 -26.688 1 24.94 1 MET B CA 1
ATOM 1256 C C . MET B 1 1 ? -20.969 -4.531 -25.703 1 24.94 1 MET B C 1
ATOM 1258 O O . MET B 1 1 ? -21.031 -5.688 -25.281 1 24.94 1 MET B O 1
ATOM 1262 N N . GLY B 1 2 ? -19.703 -4.441 -25.859 1 33.47 2 GLY B N 1
ATOM 1263 C CA . GLY B 1 2 ? -18.594 -5.074 -25.188 1 33.47 2 GLY B CA 1
ATOM 1264 C C . GLY B 1 2 ? -18.703 -5.027 -23.672 1 33.47 2 GLY B C 1
ATOM 1265 O O . GLY B 1 2 ? -19.047 -3.988 -23.109 1 33.47 2 GLY B O 1
ATOM 1266 N N . ALA B 1 3 ? -19.078 -5.961 -23.031 1 39.53 3 ALA B N 1
ATOM 1267 C CA . ALA B 1 3 ? -19.453 -5.992 -21.609 1 39.53 3 ALA B CA 1
ATOM 1268 C C . ALA B 1 3 ? -18.516 -5.129 -20.781 1 39.53 3 ALA B C 1
ATOM 1270 O O . ALA B 1 3 ? -17.281 -5.293 -20.828 1 39.53 3 ALA B O 1
ATOM 1271 N N . ASN B 1 4 ? -18.609 -3.98 -20.656 1 43.47 4 ASN B N 1
ATOM 1272 C CA . ASN B 1 4 ? -17.859 -3 -19.875 1 43.47 4 ASN B CA 1
ATOM 1273 C C . ASN B 1 4 ? -17.438 -3.562 -18.531 1 43.47 4 ASN B C 1
ATOM 1275 O O . ASN B 1 4 ? -18.25 -3.631 -17.609 1 43.47 4 ASN B O 1
ATOM 1279 N N . LYS B 1 5 ? -16.672 -4.723 -18.562 1 58.81 5 LYS B N 1
ATOM 1280 C CA . LYS B 1 5 ? -16.312 -5.414 -17.328 1 58.81 5 LYS B CA 1
ATOM 1281 C C . LYS B 1 5 ? -15.836 -4.434 -16.266 1 58.81 5 LYS B C 1
ATOM 1283 O O . LYS B 1 5 ? -14.992 -3.576 -16.531 1 58.81 5 LYS B O 1
ATOM 1288 N N . ALA B 1 6 ? -16.453 -4.352 -15.227 1 73.25 6 ALA B N 1
ATOM 1289 C CA . ALA B 1 6 ? -16.203 -3.488 -14.078 1 73.25 6 ALA B CA 1
ATOM 1290 C C . ALA B 1 6 ? -14.773 -3.658 -13.562 1 73.25 6 ALA B C 1
ATOM 1292 O O . ALA B 1 6 ? -14.211 -4.754 -13.625 1 73.25 6 ALA B O 1
ATOM 1293 N N . LYS B 1 7 ? -14.125 -2.602 -13.305 1 90.62 7 LYS B N 1
ATOM 1294 C CA . LYS B 1 7 ? -12.781 -2.576 -12.742 1 90.62 7 LYS B CA 1
ATOM 1295 C C . LYS B 1 7 ? -12.773 -3.055 -11.297 1 90.62 7 LYS B C 1
ATOM 1297 O O . LYS B 1 7 ? -13.797 -2.99 -10.609 1 90.62 7 LYS B O 1
ATOM 1302 N N . ALA B 1 8 ? -11.703 -3.629 -10.984 1 95.56 8 ALA B N 1
ATOM 1303 C CA . ALA B 1 8 ? -11.562 -4.109 -9.609 1 95.56 8 ALA B CA 1
ATOM 1304 C C . ALA B 1 8 ? -11.828 -2.988 -8.609 1 95.56 8 ALA B C 1
ATOM 1306 O O . ALA B 1 8 ? -11.297 -1.883 -8.742 1 95.56 8 ALA B O 1
ATOM 1307 N N . ALA B 1 9 ? -12.633 -3.299 -7.664 1 90.69 9 ALA B N 1
ATOM 1308 C CA . ALA B 1 9 ? -12.977 -2.342 -6.613 1 90.69 9 ALA B CA 1
ATOM 1309 C C . ALA B 1 9 ? -13.164 -3.045 -5.27 1 90.69 9 ALA B C 1
ATOM 1311 O O . ALA B 1 9 ? -13.781 -4.109 -5.203 1 90.69 9 ALA B O 1
ATOM 1312 N N . LEU B 1 10 ? -12.656 -2.414 -4.254 1 88.19 10 LEU B N 1
ATOM 1313 C CA . LEU B 1 10 ? -12.797 -2.973 -2.914 1 88.19 10 LEU B CA 1
ATOM 1314 C C . LEU B 1 10 ? -14.266 -3.17 -2.555 1 88.19 10 LEU B C 1
ATOM 1316 O O . LEU B 1 10 ? -15.094 -2.301 -2.828 1 88.19 10 LEU B O 1
ATOM 1320 N N . GLY B 1 11 ? -14.516 -4.297 -2.012 1 89.56 11 GLY B N 1
ATOM 1321 C CA . GLY B 1 11 ? -15.859 -4.598 -1.542 1 89.56 11 GLY B CA 1
ATOM 1322 C C . GLY B 1 11 ? -16.766 -5.133 -2.635 1 89.56 11 GLY B C 1
ATOM 1323 O O . GLY B 1 11 ? -17.891 -5.551 -2.361 1 89.56 11 GLY B O 1
ATOM 1324 N N . LYS B 1 12 ? -16.281 -5.215 -3.803 1 94.5 12 LYS B N 1
ATOM 1325 C CA . LYS B 1 12 ? -17.047 -5.699 -4.941 1 94.5 12 LYS B CA 1
ATOM 1326 C C . LYS B 1 12 ? -16.5 -7.031 -5.449 1 94.5 12 LYS B C 1
ATOM 1328 O O . LYS B 1 12 ? -15.414 -7.453 -5.059 1 94.5 12 LYS B O 1
ATOM 1333 N N . LYS B 1 13 ? -17.359 -7.66 -6.207 1 97.25 13 LYS B N 1
ATOM 1334 C CA . LYS B 1 13 ? -16.891 -8.883 -6.844 1 97.25 13 LYS B CA 1
ATOM 1335 C C . LYS B 1 13 ? -15.672 -8.617 -7.723 1 97.25 13 LYS B C 1
ATOM 1337 O O . LYS B 1 13 ? -15.664 -7.676 -8.516 1 97.25 13 LYS B O 1
ATOM 1342 N N . ALA B 1 14 ? -14.695 -9.422 -7.523 1 98.12 14 ALA B N 1
ATOM 1343 C CA . ALA B 1 14 ? -13.484 -9.273 -8.328 1 98.12 14 ALA B CA 1
ATOM 1344 C C . ALA B 1 14 ? -13.75 -9.617 -9.789 1 98.12 14 ALA B C 1
ATOM 1346 O O . ALA B 1 14 ? -14.414 -10.609 -10.094 1 98.12 14 ALA B O 1
ATOM 1347 N N . PRO B 1 15 ? -13.258 -8.797 -10.703 1 98.19 15 PRO B N 1
ATOM 1348 C CA . PRO B 1 15 ? -13.438 -9.125 -12.117 1 98.19 15 PRO B CA 1
ATOM 1349 C C . PRO B 1 15 ? -12.828 -10.477 -12.5 1 98.19 15 PRO B C 1
ATOM 1351 O O . PRO B 1 15 ? -11.688 -10.766 -12.133 1 98.19 15 PRO B O 1
ATOM 1354 N N . ASN B 1 16 ? -13.609 -11.242 -13.211 1 98.12 16 ASN B N 1
ATOM 1355 C CA . ASN B 1 16 ? -13.102 -12.539 -13.656 1 98.12 16 ASN B CA 1
ATOM 1356 C C . ASN B 1 16 ? -12.125 -12.383 -14.82 1 98.12 16 ASN B C 1
ATOM 1358 O O . ASN B 1 16 ? -12.164 -11.383 -15.539 1 98.12 16 ASN B O 1
ATOM 1362 N N . PHE B 1 17 ? -11.227 -13.336 -14.938 1 98.5 17 PHE B N 1
ATOM 1363 C CA . PHE B 1 17 ? -10.328 -13.477 -16.078 1 98.5 17 PHE B CA 1
ATOM 1364 C C . PHE B 1 17 ? -10.047 -14.945 -16.375 1 98.5 17 PHE B C 1
ATOM 1366 O O . PHE B 1 17 ? -10.336 -15.812 -15.539 1 98.5 17 PHE B O 1
ATOM 1373 N N . THR B 1 18 ? -9.664 -15.203 -17.547 1 98.62 18 THR B N 1
ATOM 1374 C CA . THR B 1 18 ? -9.109 -16.484 -17.953 1 98.62 18 THR B CA 1
ATOM 1375 C C . THR B 1 18 ? -7.758 -16.297 -18.641 1 98.62 18 THR B C 1
ATOM 1377 O O . THR B 1 18 ? -7.645 -15.539 -19.609 1 98.62 18 THR B O 1
ATOM 1380 N N . LEU B 1 19 ? -6.727 -16.984 -18.062 1 98.81 19 LEU B N 1
ATOM 1381 C CA . LEU B 1 19 ? -5.371 -16.797 -18.578 1 98.81 19 LEU B CA 1
ATOM 1382 C C . LEU B 1 19 ? -4.645 -18.141 -18.672 1 98.81 19 LEU B C 1
ATOM 1384 O O . LEU B 1 19 ? -4.914 -19.047 -17.906 1 98.81 19 LEU B O 1
ATOM 1388 N N . PRO B 1 20 ? -3.697 -18.203 -19.625 1 98.75 20 PRO B N 1
ATOM 1389 C CA . PRO B 1 20 ? -2.859 -19.406 -19.672 1 98.75 20 PRO B CA 1
ATOM 1390 C C . PRO B 1 20 ? -1.988 -19.562 -18.438 1 98.75 20 PRO B C 1
ATOM 1392 O O . PRO B 1 20 ? -1.457 -18.578 -17.922 1 98.75 20 PRO B O 1
ATOM 1395 N N . ALA B 1 21 ? -1.912 -20.812 -18 1 98.31 21 ALA B N 1
ATOM 1396 C CA . ALA B 1 21 ? -1.106 -21.141 -16.828 1 98.31 21 ALA B CA 1
ATOM 1397 C C . ALA B 1 21 ? 0.18 -21.859 -17.219 1 98.31 21 ALA B C 1
ATOM 1399 O O . ALA B 1 21 ? 0.206 -22.594 -18.203 1 98.31 21 ALA B O 1
ATOM 1400 N N . ALA B 1 22 ? 1.184 -21.609 -16.406 1 96.69 22 ALA B N 1
ATOM 1401 C CA . ALA B 1 22 ? 2.469 -22.266 -16.641 1 96.69 22 ALA B CA 1
ATOM 1402 C C . ALA B 1 22 ? 2.336 -23.781 -16.562 1 96.69 22 ALA B C 1
ATOM 1404 O O . ALA B 1 22 ? 3.064 -24.516 -17.25 1 96.69 22 ALA B O 1
ATOM 1405 N N . SER B 1 23 ? 1.465 -24.266 -15.758 1 91.06 23 SER B N 1
ATOM 1406 C CA . SER B 1 23 ? 1.268 -25.703 -15.578 1 91.06 23 SER B CA 1
ATOM 1407 C C . SER B 1 23 ? 0.547 -26.312 -16.766 1 91.06 23 SER B C 1
ATOM 1409 O O . SER B 1 23 ? 0.415 -27.531 -16.859 1 91.06 23 SER B O 1
ATOM 1411 N N . GLY B 1 24 ? 0.074 -25.547 -17.672 1 92.81 24 GLY B N 1
ATOM 1412 C CA . GLY B 1 24 ? -0.694 -26.016 -18.812 1 92.81 24 GLY B CA 1
ATOM 1413 C C . GLY B 1 24 ? -2.17 -25.688 -18.719 1 92.81 24 GLY B C 1
ATOM 1414 O O . GLY B 1 24 ? -2.74 -25.672 -17.625 1 92.81 24 GLY B O 1
ATOM 1415 N N . GLY B 1 25 ? -2.752 -25.344 -19.781 1 95.56 25 GLY B N 1
ATOM 1416 C CA . GLY B 1 25 ? -4.164 -25 -19.828 1 95.56 25 GLY B CA 1
ATOM 1417 C C . GLY B 1 25 ? -4.434 -23.562 -19.406 1 95.56 25 GLY B C 1
ATOM 1418 O O . GLY B 1 25 ? -3.541 -22.719 -19.469 1 95.56 25 GLY B O 1
ATOM 1419 N N . ASN B 1 26 ? -5.746 -23.312 -19.156 1 98.19 26 ASN B N 1
ATOM 1420 C CA . ASN B 1 26 ? -6.207 -22 -18.719 1 98.19 26 ASN B CA 1
ATOM 1421 C C . ASN B 1 26 ? -6.738 -22.031 -17.297 1 98.19 26 ASN B C 1
ATOM 1423 O O . ASN B 1 26 ? -7.246 -23.062 -16.844 1 98.19 26 ASN B O 1
ATOM 1427 N N . VAL B 1 27 ? -6.539 -20.969 -16.625 1 98.12 27 VAL B N 1
ATOM 1428 C CA . VAL B 1 27 ? -7.078 -20.766 -15.289 1 98.12 27 VAL B CA 1
ATOM 1429 C C . VAL B 1 27 ? -8.016 -19.562 -15.281 1 98.12 27 VAL B C 1
ATOM 1431 O O . VAL B 1 27 ? -7.711 -18.516 -15.875 1 98.12 27 VAL B O 1
ATOM 1434 N N . SER B 1 28 ? -9.125 -19.766 -14.68 1 98.56 28 SER B N 1
ATOM 1435 C CA . SER B 1 28 ? -10.078 -18.688 -14.469 1 98.56 28 SER B CA 1
ATOM 1436 C C . SER B 1 28 ? -10.242 -18.375 -12.992 1 98.56 28 SER B C 1
ATOM 1438 O O . SER B 1 28 ? -10.266 -19.281 -12.156 1 98.56 28 SER B O 1
ATOM 1440 N N . LEU B 1 29 ? -10.414 -17.109 -12.719 1 98.5 29 LEU B N 1
ATOM 1441 C CA . LEU B 1 29 ? -10.586 -16.719 -11.32 1 98.5 29 LEU B CA 1
ATOM 1442 C C . LEU B 1 29 ? -11.828 -17.375 -10.727 1 98.5 29 LEU B C 1
ATOM 1444 O O . LEU B 1 29 ? -11.82 -17.797 -9.57 1 98.5 29 LEU B O 1
ATOM 1448 N N . LYS B 1 30 ? -12.852 -17.469 -11.492 1 97.56 30 LYS B N 1
ATOM 1449 C CA . LYS B 1 30 ? -14.141 -17.969 -11.008 1 97.56 30 LYS B CA 1
ATOM 1450 C C . LYS B 1 30 ? -14.016 -19.406 -10.523 1 97.56 30 LYS B C 1
ATOM 1452 O O . LYS B 1 30 ? -14.875 -19.891 -9.781 1 97.56 30 LYS B O 1
ATOM 1457 N N . ASP B 1 31 ? -13.031 -20.109 -10.977 1 96.88 31 ASP B N 1
ATOM 1458 C CA . ASP B 1 31 ? -12.836 -21.5 -10.609 1 96.88 31 ASP B CA 1
ATOM 1459 C C . ASP B 1 31 ? -12.438 -21.641 -9.141 1 96.88 31 ASP B C 1
ATOM 1461 O O . ASP B 1 31 ? -12.445 -22.734 -8.586 1 96.88 31 ASP B O 1
ATOM 1465 N N . TYR B 1 32 ? -12.18 -20.531 -8.477 1 98 32 TYR B N 1
ATOM 1466 C CA . TYR B 1 32 ? -11.672 -20.578 -7.109 1 98 32 TYR B CA 1
ATOM 1467 C C . TYR B 1 32 ? -12.719 -20.078 -6.125 1 98 32 TYR B C 1
ATOM 1469 O O . TYR B 1 32 ? -12.422 -19.859 -4.949 1 98 32 TYR B O 1
ATOM 1477 N N . LEU B 1 33 ? -13.938 -19.875 -6.656 1 97.44 33 LEU B N 1
ATOM 1478 C CA . LEU B 1 33 ? -15.008 -19.562 -5.719 1 97.44 33 LEU B CA 1
ATOM 1479 C C . LEU B 1 33 ? -15.055 -20.578 -4.582 1 97.44 33 LEU B C 1
ATOM 1481 O O . LEU B 1 33 ? -14.906 -21.781 -4.812 1 97.44 33 LEU B O 1
ATOM 1485 N N . GLY B 1 34 ? -15.25 -20.141 -3.297 1 97.88 34 GLY B N 1
ATOM 1486 C CA . GLY B 1 34 ? -15.227 -21 -2.133 1 97.88 34 GLY B CA 1
ATOM 1487 C C . GLY B 1 34 ? -13.891 -21 -1.412 1 97.88 34 GLY B C 1
ATOM 1488 O O . GLY B 1 34 ? -13.766 -21.547 -0.315 1 97.88 34 GLY B O 1
ATOM 1489 N N . ARG B 1 35 ? -12.883 -20.359 -2.035 1 98 35 ARG B N 1
ATOM 1490 C CA . ARG B 1 35 ? -11.555 -20.25 -1.449 1 98 35 ARG B CA 1
ATOM 1491 C C . ARG B 1 35 ? -11.094 -18.797 -1.429 1 98 35 ARG B C 1
ATOM 1493 O O . ARG B 1 35 ? -11.539 -17.984 -2.246 1 98 35 ARG B O 1
ATOM 1500 N N . LYS B 1 36 ? -10.227 -18.531 -0.506 1 98.56 36 LYS B N 1
ATOM 1501 C CA . LYS B 1 36 ? -9.516 -17.25 -0.583 1 98.56 36 LYS B CA 1
ATOM 1502 C C . LYS B 1 36 ? -8.461 -17.281 -1.685 1 98.56 36 LYS B C 1
ATOM 1504 O O . LYS B 1 36 ? -7.789 -18.297 -1.886 1 98.56 36 LYS B O 1
ATOM 1509 N N . VAL B 1 37 ? -8.383 -16.141 -2.387 1 98.88 37 VAL B N 1
ATOM 1510 C CA . VAL B 1 37 ? -7.371 -16.047 -3.436 1 98.88 37 VAL B CA 1
ATOM 1511 C C . VAL B 1 37 ? -6.48 -14.836 -3.178 1 98.88 37 VAL B C 1
ATOM 1513 O O . VAL B 1 37 ? -6.973 -13.727 -2.967 1 98.88 37 VAL B O 1
ATOM 1516 N N . VAL B 1 38 ? -5.211 -15.07 -3.061 1 98.88 38 VAL B N 1
ATOM 1517 C CA . VAL B 1 38 ? -4.223 -14.008 -3.145 1 98.88 38 VAL B CA 1
ATOM 1518 C C . VAL B 1 38 ? -3.719 -13.875 -4.578 1 98.88 38 VAL B C 1
ATOM 1520 O O . VAL B 1 38 ? -3.086 -14.797 -5.105 1 98.88 38 VAL B O 1
ATOM 1523 N N . LEU B 1 39 ? -4.07 -12.758 -5.184 1 98.88 39 LEU B N 1
ATOM 1524 C CA . LEU B 1 39 ? -3.709 -12.445 -6.562 1 98.88 39 LEU B CA 1
ATOM 1525 C C . LEU B 1 39 ? -2.617 -11.383 -6.609 1 98.88 39 LEU B C 1
ATOM 1527 O O . LEU B 1 39 ? -2.861 -10.219 -6.273 1 98.88 39 LEU B O 1
ATOM 1531 N N . PHE B 1 40 ? -1.417 -11.805 -7.012 1 98.94 40 PHE B N 1
ATOM 1532 C CA . PHE B 1 40 ? -0.357 -10.805 -7 1 98.94 40 PHE B CA 1
ATOM 1533 C C . PHE B 1 40 ? 0.18 -10.57 -8.406 1 98.94 40 PHE B C 1
ATOM 1535 O O . PHE B 1 40 ? 0.455 -11.523 -9.141 1 98.94 40 PHE B O 1
ATOM 1542 N N . PHE B 1 41 ? 0.271 -9.305 -8.789 1 98.88 41 PHE B N 1
ATOM 1543 C CA . PHE B 1 41 ? 0.785 -8.828 -10.07 1 98.88 41 PHE B CA 1
ATOM 1544 C C . PHE B 1 41 ? 2.219 -8.328 -9.922 1 98.88 41 PHE B C 1
ATOM 1546 O O . PHE B 1 41 ? 2.547 -7.633 -8.961 1 98.88 41 PHE B O 1
ATOM 1553 N N . TYR B 1 42 ? 3.066 -8.734 -10.859 1 98.81 42 TYR B N 1
ATOM 1554 C CA . TYR B 1 42 ? 4.461 -8.312 -10.82 1 98.81 42 TYR B CA 1
ATOM 1555 C C . TYR B 1 42 ? 5.008 -8.102 -12.227 1 98.81 42 TYR B C 1
ATOM 1557 O O . TYR B 1 42 ? 4.527 -8.711 -13.188 1 98.81 42 TYR B O 1
ATOM 1565 N N . PRO B 1 43 ? 6.039 -7.289 -12.383 1 98.12 43 PRO B N 1
ATOM 1566 C CA . PRO B 1 43 ? 6.391 -6.805 -13.719 1 98.12 43 PRO B CA 1
ATOM 1567 C C . PRO B 1 43 ? 7.043 -7.879 -14.586 1 98.12 43 PRO B C 1
ATOM 1569 O O . PRO B 1 43 ? 6.695 -8.031 -15.758 1 98.12 43 PRO B O 1
ATOM 1572 N N . LYS B 1 44 ? 7.977 -8.562 -13.914 1 98.62 44 LYS B N 1
ATOM 1573 C CA . LYS B 1 44 ? 8.789 -9.367 -14.82 1 98.62 44 LYS B CA 1
ATOM 1574 C C . LYS B 1 44 ? 9.438 -10.539 -14.086 1 98.62 44 LYS B C 1
ATOM 1576 O O . LYS B 1 44 ? 9.992 -10.367 -13 1 98.62 44 LYS B O 1
ATOM 1581 N N . ASP B 1 45 ? 9.414 -11.633 -14.758 1 98.75 45 ASP B N 1
ATOM 1582 C CA . ASP B 1 45 ? 10.07 -12.82 -14.227 1 98.75 45 ASP B CA 1
ATOM 1583 C C . ASP B 1 45 ? 11.586 -12.617 -14.148 1 98.75 45 ASP B C 1
ATOM 1585 O O . ASP B 1 45 ? 12.156 -11.852 -14.93 1 98.75 45 ASP B O 1
ATOM 1589 N N . LEU B 1 46 ? 12.148 -13.328 -13.109 1 98.69 46 LEU B N 1
ATOM 1590 C CA . LEU B 1 46 ? 13.594 -13.5 -13.031 1 98.69 46 LEU B CA 1
ATOM 1591 C C . LEU B 1 46 ? 14.297 -12.164 -12.82 1 98.69 46 LEU B C 1
ATOM 1593 O O . LEU B 1 46 ? 15.406 -11.953 -13.305 1 98.69 46 LEU B O 1
ATOM 1597 N N . THR B 1 47 ? 13.555 -11.273 -12.281 1 98.19 47 THR B N 1
ATOM 1598 C CA . THR B 1 47 ? 14.164 -10.023 -11.828 1 98.19 47 THR B CA 1
ATOM 1599 C C . THR B 1 47 ? 14.203 -9.961 -10.305 1 98.19 47 THR B C 1
ATOM 1601 O O . THR B 1 47 ? 13.445 -10.656 -9.633 1 98.19 47 THR B O 1
ATOM 1604 N N . THR B 1 48 ? 15.062 -9.18 -9.82 1 97.94 48 THR B N 1
ATOM 1605 C CA . THR B 1 48 ? 15.469 -9.242 -8.422 1 97.94 48 THR B CA 1
ATOM 1606 C C . THR B 1 48 ? 14.258 -9.078 -7.504 1 97.94 48 THR B C 1
ATOM 1608 O O . THR B 1 48 ? 13.922 -9.992 -6.742 1 97.94 48 THR B O 1
ATOM 1611 N N . ALA B 1 49 ? 13.586 -8.023 -7.562 1 96.94 49 ALA B N 1
ATOM 1612 C CA . ALA B 1 49 ? 12.477 -7.758 -6.648 1 96.94 49 ALA B CA 1
ATOM 1613 C C . ALA B 1 49 ? 11.336 -8.75 -6.867 1 96.94 49 ALA B C 1
ATOM 1615 O O . ALA B 1 49 ? 10.711 -9.203 -5.906 1 96.94 49 ALA B O 1
ATOM 1616 N N . CYS B 1 50 ? 11.094 -9.078 -8.055 1 98.56 50 CYS B N 1
ATOM 1617 C CA . CYS B 1 50 ? 10.031 -10.039 -8.367 1 98.56 50 CYS B CA 1
ATOM 1618 C C . CYS B 1 50 ? 10.391 -11.43 -7.852 1 98.56 50 CYS B C 1
ATOM 1620 O O . CYS B 1 50 ? 9.523 -12.156 -7.359 1 98.56 50 CYS B O 1
ATOM 1622 N N . THR B 1 51 ? 11.609 -11.75 -8.016 1 98.81 51 THR B N 1
ATOM 1623 C CA . THR B 1 51 ? 12.094 -13.023 -7.492 1 98.81 51 THR B CA 1
ATOM 1624 C C . THR B 1 51 ? 11.984 -13.062 -5.973 1 98.81 51 THR B C 1
ATOM 1626 O O . THR B 1 51 ? 11.516 -14.055 -5.406 1 98.81 51 THR B O 1
ATOM 1629 N N . THR B 1 52 ? 12.383 -11.992 -5.348 1 98.69 52 THR B N 1
ATOM 1630 C CA . THR B 1 52 ? 12.281 -11.922 -3.895 1 98.69 52 THR B CA 1
ATOM 1631 C C . THR B 1 52 ? 10.836 -12.117 -3.443 1 98.69 52 THR B C 1
ATOM 1633 O O . THR B 1 52 ? 10.562 -12.93 -2.557 1 98.69 52 THR B O 1
ATOM 1636 N N . GLU B 1 53 ? 9.969 -11.422 -4.035 1 98.69 53 GLU B N 1
ATOM 1637 C CA . GLU B 1 53 ? 8.555 -11.531 -3.689 1 98.69 53 GLU B CA 1
ATOM 1638 C C . GLU B 1 53 ? 8.047 -12.953 -3.902 1 98.69 53 GLU B C 1
ATOM 1640 O O . GLU B 1 53 ? 7.375 -13.516 -3.031 1 98.69 53 GLU B O 1
ATOM 1645 N N . ALA B 1 54 ? 8.32 -13.492 -5.047 1 98.81 54 ALA B N 1
ATOM 1646 C CA . ALA B 1 54 ? 7.871 -14.844 -5.387 1 98.81 54 ALA B CA 1
ATOM 1647 C C . ALA B 1 54 ? 8.383 -15.859 -4.371 1 98.81 54 ALA B C 1
ATOM 1649 O O . ALA B 1 54 ? 7.633 -16.734 -3.922 1 98.81 54 ALA B O 1
ATOM 1650 N N . CYS B 1 55 ? 9.609 -15.703 -4.02 1 98.88 55 CYS B N 1
ATOM 1651 C CA . CYS B 1 55 ? 10.211 -16.641 -3.072 1 98.88 55 CYS B CA 1
ATOM 1652 C C . CYS B 1 55 ? 9.648 -16.438 -1.672 1 98.88 55 CYS B C 1
ATOM 1654 O O . CYS B 1 55 ? 9.453 -17.391 -0.928 1 98.88 55 CYS B O 1
ATOM 1656 N N . ASP B 1 56 ? 9.43 -15.203 -1.36 1 98.69 56 ASP B N 1
ATOM 1657 C CA . ASP B 1 56 ? 8.773 -14.945 -0.079 1 98.69 56 ASP B CA 1
ATOM 1658 C C . ASP B 1 56 ? 7.41 -15.625 -0.008 1 98.69 56 ASP B C 1
ATOM 1660 O O . ASP B 1 56 ? 7.055 -16.203 1.018 1 98.69 56 ASP B O 1
ATOM 1664 N N . PHE B 1 57 ? 6.621 -15.578 -1.035 1 98.88 57 PHE B N 1
ATOM 1665 C CA . PHE B 1 57 ? 5.348 -16.281 -1.101 1 98.88 57 PHE B CA 1
ATOM 1666 C C . PHE B 1 57 ? 5.555 -17.781 -1.026 1 98.88 57 PHE B C 1
ATOM 1668 O O . PHE B 1 57 ? 4.82 -18.484 -0.324 1 98.88 57 PHE B O 1
ATOM 1675 N N . ARG B 1 58 ? 6.543 -18.266 -1.788 1 98.81 58 ARG B N 1
ATOM 1676 C CA . ARG B 1 58 ? 6.875 -19.688 -1.738 1 98.81 58 ARG B CA 1
ATOM 1677 C C . ARG B 1 58 ? 7.129 -20.141 -0.304 1 98.81 58 ARG B C 1
ATOM 1679 O O . ARG B 1 58 ? 6.543 -21.125 0.155 1 98.81 58 ARG B O 1
ATOM 1686 N N . ASP B 1 59 ? 7.949 -19.375 0.351 1 98.69 59 ASP B N 1
ATOM 1687 C CA . ASP B 1 59 ? 8.391 -19.75 1.691 1 98.69 59 ASP B CA 1
ATOM 1688 C C . ASP B 1 59 ? 7.23 -19.688 2.686 1 98.69 59 ASP B C 1
ATOM 1690 O O . ASP B 1 59 ? 7.219 -20.406 3.682 1 98.69 59 ASP B O 1
ATOM 1694 N N . ALA B 1 60 ? 6.23 -18.922 2.385 1 98.56 60 ALA B N 1
ATOM 1695 C CA . ALA B 1 60 ? 5.082 -18.75 3.273 1 98.56 60 ALA B CA 1
ATOM 1696 C C . ALA B 1 60 ? 3.926 -19.656 2.85 1 98.56 60 ALA B C 1
ATOM 1698 O O . ALA B 1 60 ? 2.861 -19.641 3.473 1 98.56 60 ALA B O 1
ATOM 1699 N N . MET B 1 61 ? 4.059 -20.453 1.896 1 98.31 61 MET B N 1
ATOM 1700 C CA . MET B 1 61 ? 2.982 -21.219 1.274 1 98.31 61 MET B CA 1
ATOM 1701 C C . MET B 1 61 ? 2.281 -22.094 2.301 1 98.31 61 MET B C 1
ATOM 1703 O O . MET B 1 61 ? 1.053 -22.203 2.307 1 98.31 61 MET B O 1
ATOM 1707 N N . PRO B 1 62 ? 2.998 -22.766 3.197 1 98.25 62 PRO B N 1
ATOM 1708 C CA . PRO B 1 62 ? 2.309 -23.594 4.184 1 98.25 62 PRO B CA 1
ATOM 1709 C C . PRO B 1 62 ? 1.313 -22.812 5.031 1 98.25 62 PRO B C 1
ATOM 1711 O O . PRO B 1 62 ? 0.215 -23.297 5.316 1 98.25 62 PRO B O 1
ATOM 1714 N N . ASP B 1 63 ? 1.671 -21.609 5.348 1 98.19 63 ASP B N 1
ATOM 1715 C CA . ASP B 1 63 ? 0.8 -20.75 6.156 1 98.19 63 ASP B CA 1
ATOM 1716 C C . ASP B 1 63 ? -0.449 -20.359 5.375 1 98.19 63 ASP B C 1
ATOM 1718 O O . ASP B 1 63 ? -1.554 -20.344 5.922 1 98.19 63 ASP B O 1
ATOM 1722 N N . PHE B 1 64 ? -0.316 -20.062 4.148 1 98.5 64 PHE B N 1
ATOM 1723 C CA . PHE B 1 64 ? -1.458 -19.719 3.311 1 98.5 64 PHE B CA 1
ATOM 1724 C C . PHE B 1 64 ? -2.383 -20.906 3.131 1 98.5 64 PHE B C 1
ATOM 1726 O O . PHE B 1 64 ? -3.605 -20.781 3.193 1 98.5 64 PHE B O 1
ATOM 1733 N N . THR B 1 65 ? -1.775 -22.031 2.898 1 97.75 65 THR B N 1
ATOM 1734 C CA . THR B 1 65 ? -2.535 -23.266 2.713 1 97.75 65 THR B CA 1
ATOM 1735 C C . THR B 1 65 ? -3.361 -23.578 3.955 1 97.75 65 THR B C 1
ATOM 1737 O O . THR B 1 65 ? -4.523 -23.984 3.85 1 97.75 65 THR B O 1
ATOM 1740 N N . GLU B 1 66 ? -2.764 -23.344 5.07 1 97.69 66 GLU B N 1
ATOM 1741 C CA . GLU B 1 66 ? -3.453 -23.594 6.336 1 97.69 66 GLU B CA 1
ATOM 1742 C C . GLU B 1 66 ? -4.699 -22.719 6.461 1 97.69 66 GLU B C 1
ATOM 1744 O O . GLU B 1 66 ? -5.676 -23.109 7.105 1 97.69 66 GLU B O 1
ATOM 1749 N N . GLN B 1 67 ? -4.691 -21.594 5.809 1 97.44 67 GLN B N 1
ATOM 1750 C CA . GLN B 1 67 ? -5.812 -20.656 5.867 1 97.44 67 GLN B CA 1
ATOM 1751 C C . GLN B 1 67 ? -6.781 -20.891 4.711 1 97.44 67 GLN B C 1
ATOM 1753 O O . GLN B 1 67 ? -7.746 -20.141 4.543 1 97.44 67 GLN B O 1
ATOM 1758 N N . GLY B 1 68 ? -6.477 -21.859 3.875 1 96.88 68 GLY B N 1
ATOM 1759 C CA . GLY B 1 68 ? -7.328 -22.172 2.74 1 96.88 68 GLY B CA 1
ATOM 1760 C C . GLY B 1 68 ? -7.164 -21.219 1.581 1 96.88 68 GLY B C 1
ATOM 1761 O O . GLY B 1 68 ? -8.07 -21.062 0.757 1 96.88 68 GLY B O 1
ATOM 1762 N N . ALA B 1 69 ? -6.051 -20.578 1.529 1 98.5 69 ALA B N 1
ATOM 1763 C CA . ALA B 1 69 ? -5.832 -19.562 0.496 1 98.5 69 ALA B CA 1
ATOM 1764 C C . ALA B 1 69 ? -5.012 -20.125 -0.659 1 98.5 69 ALA B C 1
ATOM 1766 O O . ALA B 1 69 ? -4.082 -20.906 -0.443 1 98.5 69 ALA B O 1
ATOM 1767 N N . VAL B 1 70 ? -5.355 -19.672 -1.852 1 98.31 70 VAL B N 1
ATOM 1768 C CA . VAL B 1 70 ? -4.605 -19.984 -3.062 1 98.31 70 VAL B CA 1
ATOM 1769 C C . VAL B 1 70 ? -3.814 -18.766 -3.516 1 98.31 70 VAL B C 1
ATOM 1771 O O . VAL B 1 70 ? -4.277 -17.625 -3.375 1 98.31 70 VAL B O 1
ATOM 1774 N N . LEU B 1 71 ? -2.619 -19.031 -4.012 1 98.75 71 LEU B N 1
ATOM 1775 C CA . LEU B 1 71 ? -1.796 -17.969 -4.586 1 98.75 71 LEU B CA 1
ATOM 1776 C C . LEU B 1 71 ? -1.793 -18.047 -6.109 1 98.75 71 LEU B C 1
ATOM 1778 O O . LEU B 1 71 ? -1.595 -19.125 -6.68 1 98.75 71 LEU B O 1
ATOM 1782 N N . LEU B 1 72 ? -2.084 -16.922 -6.75 1 98.81 72 LEU B N 1
ATOM 1783 C CA . LEU B 1 72 ? -1.954 -16.766 -8.195 1 98.81 72 LEU B CA 1
ATOM 1784 C C . LEU B 1 72 ? -1.076 -15.562 -8.539 1 98.81 72 LEU B C 1
ATOM 1786 O O . LEU B 1 72 ? -1.373 -14.438 -8.133 1 98.81 72 LEU B O 1
ATOM 1790 N N . GLY B 1 73 ? 0.016 -15.828 -9.25 1 98.88 73 GLY B N 1
ATOM 1791 C CA . GLY B 1 73 ? 0.827 -14.742 -9.766 1 98.88 73 GLY B CA 1
ATOM 1792 C C . GLY B 1 73 ? 0.525 -14.414 -11.219 1 98.88 73 GLY B C 1
ATOM 1793 O O . GLY B 1 73 ? 0.266 -15.312 -12.023 1 98.88 73 GLY B O 1
ATOM 1794 N N . ILE B 1 74 ? 0.554 -13.117 -11.508 1 98.94 74 ILE B N 1
ATOM 1795 C CA . ILE B 1 74 ? 0.265 -12.695 -12.875 1 98.94 74 ILE B CA 1
ATOM 1796 C C . ILE B 1 74 ? 1.302 -11.672 -13.328 1 98.94 74 ILE B C 1
ATOM 1798 O O . ILE B 1 74 ? 1.627 -10.742 -12.594 1 98.94 74 ILE B O 1
ATOM 1802 N N . SER B 1 75 ? 1.869 -11.875 -14.469 1 98.88 75 SER B N 1
ATOM 1803 C CA . SER B 1 75 ? 2.635 -10.859 -15.18 1 98.88 75 SER B CA 1
ATOM 1804 C C . SER B 1 75 ? 2.361 -10.906 -16.688 1 98.88 75 SER B C 1
ATOM 1806 O O . SER B 1 75 ? 1.559 -11.719 -17.141 1 98.88 75 SER B O 1
ATOM 1808 N N . ILE B 1 76 ? 3.025 -10 -17.375 1 98.69 76 ILE B N 1
ATOM 1809 C CA . ILE B 1 76 ? 2.797 -9.953 -18.812 1 98.69 76 ILE B CA 1
ATOM 1810 C C . ILE B 1 76 ? 3.773 -10.883 -19.516 1 98.69 76 ILE B C 1
ATOM 1812 O O . ILE B 1 76 ? 3.842 -10.898 -20.75 1 98.69 76 ILE B O 1
ATOM 1816 N N . ASP B 1 77 ? 4.586 -11.648 -18.797 1 98.75 77 ASP B N 1
ATOM 1817 C CA . ASP B 1 77 ? 5.477 -12.648 -19.359 1 98.75 77 ASP B CA 1
ATOM 1818 C C . ASP B 1 77 ? 4.688 -13.797 -19.984 1 98.75 77 ASP B C 1
ATOM 1820 O O . ASP B 1 77 ? 3.498 -13.961 -19.703 1 98.75 77 ASP B O 1
ATOM 1824 N N . ASP B 1 78 ? 5.352 -14.547 -20.812 1 98.56 78 ASP B N 1
ATOM 1825 C CA . ASP B 1 78 ? 4.664 -15.656 -21.453 1 98.56 78 ASP B CA 1
ATOM 1826 C C . ASP B 1 78 ? 4.785 -16.938 -20.625 1 98.56 78 ASP B C 1
ATOM 1828 O O . ASP B 1 78 ? 5.469 -16.953 -19.594 1 98.56 78 ASP B O 1
ATOM 1832 N N . VAL B 1 79 ? 4.09 -17.969 -21.062 1 98.69 79 VAL B N 1
ATOM 1833 C CA . VAL B 1 79 ? 4.027 -19.234 -20.344 1 98.69 79 VAL B CA 1
ATOM 1834 C C . VAL B 1 79 ? 5.43 -19.828 -20.234 1 98.69 79 VAL B C 1
ATOM 1836 O O . VAL B 1 79 ? 5.809 -20.359 -19.188 1 98.69 79 VAL B O 1
ATOM 1839 N N . ALA B 1 80 ? 6.184 -19.734 -21.266 1 98.44 80 ALA B N 1
ATOM 1840 C CA . ALA B 1 80 ? 7.516 -20.328 -21.297 1 98.44 80 ALA B CA 1
ATOM 1841 C C . ALA B 1 80 ? 8.406 -19.719 -20.203 1 98.44 80 ALA B C 1
ATOM 1843 O O . ALA B 1 80 ? 9.109 -20.453 -19.5 1 98.44 80 ALA B O 1
ATOM 1844 N N . THR B 1 81 ? 8.414 -18.453 -20.062 1 98.62 81 THR B N 1
ATOM 1845 C CA . THR B 1 81 ? 9.234 -17.797 -19.047 1 98.62 81 THR B CA 1
ATOM 1846 C C . THR B 1 81 ? 8.719 -18.109 -17.641 1 98.62 81 THR B C 1
ATOM 1848 O O . THR B 1 81 ? 9.5 -18.266 -16.703 1 98.62 81 THR B O 1
ATOM 1851 N N . HIS B 1 82 ? 7.398 -18.188 -17.516 1 98.88 82 HIS B N 1
ATOM 1852 C CA . HIS B 1 82 ? 6.836 -18.594 -16.234 1 98.88 82 HIS B CA 1
ATOM 1853 C C . HIS B 1 82 ? 7.336 -19.969 -15.828 1 98.88 82 HIS B C 1
ATOM 1855 O O . HIS B 1 82 ? 7.68 -20.203 -14.672 1 98.88 82 HIS B O 1
ATOM 1861 N N . GLU B 1 83 ? 7.324 -20.844 -16.797 1 98.62 83 GLU B N 1
ATOM 1862 C CA . GLU B 1 83 ? 7.801 -22.188 -16.516 1 98.62 83 GLU B CA 1
ATOM 1863 C C . GLU B 1 83 ? 9.242 -22.172 -16.031 1 98.62 83 GLU B C 1
ATOM 1865 O O . GLU B 1 83 ? 9.586 -22.875 -15.07 1 98.62 83 GLU B O 1
ATOM 1870 N N . ARG B 1 84 ? 10.07 -21.344 -16.641 1 98.62 84 ARG B N 1
ATOM 1871 C CA . ARG B 1 84 ? 11.469 -21.219 -16.219 1 98.62 84 ARG B CA 1
ATOM 1872 C C . ARG B 1 84 ? 11.57 -20.641 -14.812 1 98.62 84 ARG B C 1
ATOM 1874 O O . ARG B 1 84 ? 12.367 -21.109 -14 1 98.62 84 ARG B O 1
ATOM 1881 N N . PHE B 1 85 ? 10.797 -19.656 -14.617 1 98.88 85 PHE B N 1
ATOM 1882 C CA . PHE B 1 85 ? 10.781 -19 -13.312 1 98.88 85 PHE B CA 1
ATOM 1883 C C . PHE B 1 85 ? 10.359 -19.984 -12.219 1 98.88 85 PHE B C 1
ATOM 1885 O O . PHE B 1 85 ? 11.023 -20.094 -11.188 1 98.88 85 PHE B O 1
ATOM 1892 N N . ILE B 1 86 ? 9.352 -20.781 -12.414 1 98.81 86 ILE B N 1
ATOM 1893 C CA . ILE B 1 86 ? 8.82 -21.766 -11.477 1 98.81 86 ILE B CA 1
ATOM 1894 C C . ILE B 1 86 ? 9.867 -22.844 -11.227 1 98.81 86 ILE B C 1
ATOM 1896 O O . ILE B 1 86 ? 10.133 -23.203 -10.078 1 98.81 86 ILE B O 1
ATOM 1900 N N . ALA B 1 87 ? 10.414 -23.312 -12.297 1 98.5 87 ALA B N 1
ATOM 1901 C CA . ALA B 1 87 ? 11.391 -24.391 -12.188 1 98.5 87 ALA B CA 1
ATOM 1902 C C . ALA B 1 87 ? 12.625 -23.938 -11.406 1 98.5 87 ALA B C 1
ATOM 1904 O O . ALA B 1 87 ? 13.109 -24.641 -10.523 1 98.5 87 ALA B O 1
ATOM 1905 N N . LYS B 1 88 ? 13.07 -22.766 -11.711 1 98.75 88 LYS B N 1
ATOM 1906 C CA . LYS B 1 88 ? 14.305 -22.266 -11.117 1 98.75 88 LYS B CA 1
ATOM 1907 C C . LYS B 1 88 ? 14.148 -22.078 -9.609 1 98.75 88 LYS B C 1
ATOM 1909 O O . LYS B 1 88 ? 15.078 -22.359 -8.852 1 98.75 88 LYS B O 1
ATOM 1914 N N . TYR B 1 89 ? 13.008 -21.609 -9.211 1 98.81 89 TYR B N 1
ATOM 1915 C CA . TYR B 1 89 ? 12.852 -21.234 -7.812 1 98.81 89 TYR B CA 1
ATOM 1916 C C . TYR B 1 89 ? 11.852 -22.141 -7.113 1 98.81 89 TYR B C 1
ATOM 1918 O O . TYR B 1 89 ? 11.484 -21.891 -5.961 1 98.81 89 TYR B O 1
ATOM 1926 N N . GLU B 1 90 ? 11.352 -23.156 -7.809 1 98.62 90 GLU B N 1
ATOM 1927 C CA . GLU B 1 90 ? 10.453 -24.172 -7.254 1 98.62 90 GLU B CA 1
ATOM 1928 C C . GLU B 1 90 ? 9.203 -23.531 -6.656 1 98.62 90 GLU B C 1
ATOM 1930 O O . GLU B 1 90 ? 8.852 -23.797 -5.508 1 98.62 90 GLU B O 1
ATOM 1935 N N . LEU B 1 91 ? 8.609 -22.734 -7.426 1 98.75 91 LEU B N 1
ATOM 1936 C CA . LEU B 1 91 ? 7.406 -22.031 -6.969 1 98.75 91 LEU B CA 1
ATOM 1937 C C . LEU B 1 91 ? 6.211 -22.984 -6.949 1 98.75 91 LEU B C 1
ATOM 1939 O O . LEU B 1 91 ? 5.875 -23.594 -7.969 1 98.75 91 LEU B O 1
ATOM 1943 N N . PRO B 1 92 ? 5.527 -23.094 -5.805 1 98.38 92 PRO B N 1
ATOM 1944 C CA . PRO B 1 92 ? 4.48 -24.109 -5.645 1 98.38 92 PRO B CA 1
ATOM 1945 C C . PRO B 1 92 ? 3.088 -23.562 -5.965 1 98.38 92 PRO B C 1
ATOM 1947 O O . PRO B 1 92 ? 2.1 -24.016 -5.383 1 98.38 92 PRO B O 1
ATOM 1950 N N . TYR B 1 93 ? 2.986 -22.562 -6.75 1 98.38 93 TYR B N 1
ATOM 1951 C CA . TYR B 1 93 ? 1.715 -21.969 -7.141 1 98.38 93 TYR B CA 1
ATOM 1952 C C . TYR B 1 93 ? 1.728 -21.562 -8.609 1 98.38 93 TYR B C 1
ATOM 1954 O O . TYR B 1 93 ? 2.771 -21.609 -9.266 1 98.38 93 TYR B O 1
ATOM 1962 N N . GLU B 1 94 ? 0.55 -21.172 -9.125 1 98.19 94 GLU B N 1
ATOM 1963 C CA . GLU B 1 94 ? 0.414 -20.906 -10.555 1 98.19 94 GLU B CA 1
ATOM 1964 C C . GLU B 1 94 ? 0.894 -19.5 -10.898 1 98.19 94 GLU B C 1
ATOM 1966 O O . GLU B 1 94 ? 0.622 -18.547 -10.156 1 98.19 94 GLU B O 1
ATOM 1971 N N . LEU B 1 95 ? 1.626 -19.438 -11.945 1 98.88 95 LEU B N 1
ATOM 1972 C CA . LEU B 1 95 ? 1.854 -18.172 -12.633 1 98.88 95 LEU B CA 1
ATOM 1973 C C . LEU B 1 95 ? 1.062 -18.109 -13.938 1 98.88 95 LEU B C 1
ATOM 1975 O O . LEU B 1 95 ? 1.046 -19.078 -14.703 1 98.88 95 LEU B O 1
ATOM 1979 N N . LEU B 1 96 ? 0.364 -17.016 -14.117 1 98.94 96 LEU B N 1
ATOM 1980 C CA . LEU B 1 96 ? -0.515 -16.844 -15.273 1 98.94 96 LEU B CA 1
ATOM 1981 C C . LEU B 1 96 ? 0.044 -15.797 -16.234 1 98.94 96 LEU B C 1
ATOM 1983 O O . LEU B 1 96 ? 0.557 -14.766 -15.797 1 98.94 96 LEU B O 1
ATOM 1987 N N . ALA B 1 97 ? -0.069 -16.109 -17.484 1 98.88 97 ALA B N 1
ATOM 1988 C CA . ALA B 1 97 ? 0.474 -15.242 -18.531 1 98.88 97 ALA B CA 1
ATOM 1989 C C . ALA B 1 97 ? -0.583 -14.266 -19.031 1 98.88 97 ALA B C 1
ATOM 1991 O O . ALA B 1 97 ? -1.528 -14.672 -19.719 1 98.88 97 ALA B O 1
ATOM 1992 N N . ASP B 1 98 ? -0.404 -13.016 -18.703 1 98.81 98 ASP B N 1
ATOM 1993 C CA . ASP B 1 98 ? -1.287 -11.961 -19.188 1 98.81 98 ASP B CA 1
ATOM 1994 C C . ASP B 1 98 ? -0.596 -11.117 -20.266 1 98.81 98 ASP B C 1
ATOM 1996 O O . ASP B 1 98 ? -0.53 -9.891 -20.156 1 98.81 98 ASP B O 1
ATOM 2000 N N . THR B 1 99 ? -0.254 -11.758 -21.312 1 98.56 99 THR B N 1
ATOM 2001 C CA . THR B 1 99 ? 0.62 -11.172 -22.328 1 98.56 99 THR B CA 1
ATOM 2002 C C . THR B 1 99 ? -0.045 -9.961 -22.984 1 98.56 99 THR B C 1
ATOM 2004 O O . THR B 1 99 ? 0.636 -9.031 -23.422 1 98.56 99 THR B O 1
ATOM 2007 N N . ASP B 1 100 ? -1.319 -9.93 -22.984 1 97.81 100 ASP B N 1
ATOM 2008 C CA . ASP B 1 100 ? -2.033 -8.812 -23.594 1 97.81 100 ASP B CA 1
ATOM 2009 C C . ASP B 1 100 ? -2.482 -7.797 -22.562 1 97.81 100 ASP B C 1
ATOM 2011 O O . ASP B 1 100 ? -3.174 -6.828 -22.875 1 97.81 100 ASP B O 1
ATOM 2015 N N . HIS B 1 101 ? -2.18 -8.023 -21.406 1 98.19 101 HIS B N 1
ATOM 2016 C CA . HIS B 1 101 ? -2.379 -7.145 -20.25 1 98.19 101 HIS B CA 1
ATOM 2017 C C . HIS B 1 101 ? -3.861 -6.906 -20 1 98.19 101 HIS B C 1
ATOM 2019 O O . HIS B 1 101 ? -4.246 -5.84 -19.5 1 98.19 101 HIS B O 1
ATOM 2025 N N . LYS B 1 102 ? -4.695 -7.832 -20.328 1 97.81 102 LYS B N 1
ATOM 2026 C CA . LYS B 1 102 ? -6.133 -7.664 -20.125 1 97.81 102 LYS B CA 1
ATOM 2027 C C . LYS B 1 102 ? -6.492 -7.715 -18.641 1 97.81 102 LYS B C 1
ATOM 2029 O O . LYS B 1 102 ? -7.223 -6.855 -18.141 1 97.81 102 LYS B O 1
ATOM 2034 N N . ALA B 1 103 ? -6.043 -8.68 -17.969 1 98.56 103 ALA B N 1
ATOM 2035 C CA . ALA B 1 103 ? -6.285 -8.758 -16.531 1 98.56 103 ALA B CA 1
ATOM 2036 C C . ALA B 1 103 ? -5.656 -7.57 -15.805 1 98.56 103 ALA B C 1
ATOM 2038 O O . ALA B 1 103 ? -6.242 -7.027 -14.867 1 98.56 103 ALA B O 1
ATOM 2039 N N . CYS B 1 104 ? -4.441 -7.195 -16.297 1 98.56 104 CYS B N 1
ATOM 2040 C CA . CYS B 1 104 ? -3.773 -6.031 -15.711 1 98.56 104 CYS B CA 1
ATOM 2041 C C . CYS B 1 104 ? -4.66 -4.797 -15.797 1 98.56 104 CYS B C 1
ATOM 2043 O O . CYS B 1 104 ? -4.762 -4.035 -14.836 1 98.56 104 CYS B O 1
ATOM 2045 N N . GLU B 1 105 ? -5.293 -4.629 -16.875 1 97.69 105 GLU B N 1
ATOM 2046 C CA . GLU B 1 105 ? -6.18 -3.486 -17.078 1 97.69 105 GLU B CA 1
ATOM 2047 C C . GLU B 1 105 ? -7.43 -3.6 -16.203 1 97.69 105 GLU B C 1
ATOM 2049 O O . GLU B 1 105 ? -7.863 -2.619 -15.602 1 97.69 105 GLU B O 1
ATOM 2054 N N . LEU B 1 106 ? -7.984 -4.777 -16.078 1 97.69 106 LEU B N 1
ATOM 2055 C CA . LEU B 1 106 ? -9.172 -5.02 -15.273 1 97.69 106 LEU B CA 1
ATOM 2056 C C . LEU B 1 106 ? -8.906 -4.684 -13.805 1 97.69 106 LEU B C 1
ATOM 2058 O O . LEU B 1 106 ? -9.789 -4.172 -13.109 1 97.69 106 LEU B O 1
ATOM 2062 N N . TYR B 1 107 ? -7.746 -4.891 -13.445 1 98 107 TYR B N 1
ATOM 2063 C CA . TYR B 1 107 ? -7.414 -4.699 -12.039 1 98 107 TYR B CA 1
ATOM 2064 C C . TYR B 1 107 ? -6.707 -3.367 -11.82 1 98 107 TYR B C 1
ATOM 2066 O O . TYR B 1 107 ? -6.262 -3.064 -10.711 1 98 107 TYR B O 1
ATOM 2074 N N . GLY B 1 108 ? -6.527 -2.629 -12.852 1 95.69 108 GLY B N 1
ATOM 2075 C CA . GLY B 1 108 ? -6.02 -1.271 -12.75 1 95.69 108 GLY B CA 1
ATOM 2076 C C . GLY B 1 108 ? -4.535 -1.212 -12.445 1 95.69 108 GLY B C 1
ATOM 2077 O O . GLY B 1 108 ? -4.062 -0.265 -11.812 1 95.69 108 GLY B O 1
ATOM 2078 N N . VAL B 1 109 ? -3.762 -2.182 -12.883 1 97.25 109 VAL B N 1
ATOM 2079 C CA . VAL B 1 109 ? -2.352 -2.223 -12.508 1 97.25 109 VAL B CA 1
ATOM 2080 C C . VAL B 1 109 ? -1.486 -1.934 -13.734 1 97.25 109 VAL B C 1
ATOM 2082 O O . VAL B 1 109 ? -0.259 -1.864 -13.633 1 97.25 109 VAL B O 1
ATOM 2085 N N . TRP B 1 110 ? -2.119 -1.862 -14.875 1 97 110 TRP B N 1
ATOM 2086 C CA . TRP B 1 110 ? -1.465 -1.362 -16.078 1 97 110 TRP B CA 1
ATOM 2087 C C . TRP B 1 110 ? -1.485 0.162 -16.125 1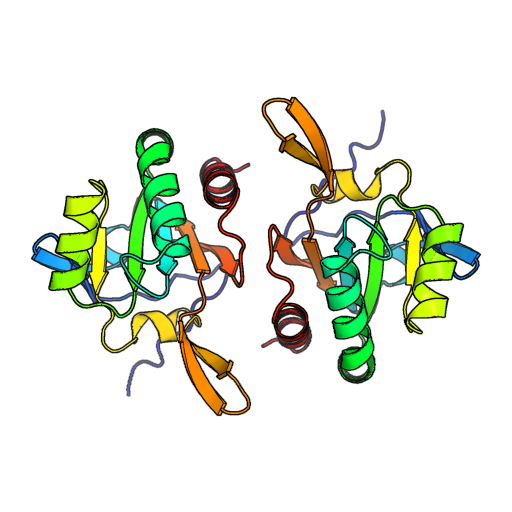 97 110 TRP B C 1
ATOM 2089 O O . TRP B 1 110 ? -2.516 0.768 -16.422 1 97 110 TRP B O 1
ATOM 2099 N N . GLN B 1 111 ? -0.315 0.777 -15.844 1 94.19 111 GLN B N 1
ATOM 2100 C CA . GLN B 1 111 ? -0.319 2.215 -15.594 1 94.19 111 GLN B CA 1
ATOM 2101 C C . GLN B 1 111 ? 0.78 2.912 -16.391 1 94.19 111 GLN B C 1
ATOM 2103 O O . GLN B 1 111 ? 1.734 2.271 -16.844 1 94.19 111 GLN B O 1
ATOM 2108 N N . LEU B 1 112 ? 0.547 4.211 -16.562 1 92.94 112 LEU B N 1
ATOM 2109 C CA . LEU B 1 112 ? 1.552 5.059 -17.203 1 92.94 112 LEU B CA 1
ATOM 2110 C C . LEU B 1 112 ? 2.766 5.23 -16.297 1 92.94 112 LEU B C 1
ATOM 2112 O O . LEU B 1 112 ? 2.619 5.52 -15.102 1 92.94 112 LEU B O 1
ATOM 2116 N N . LYS B 1 113 ? 3.904 5.004 -16.781 1 89.44 113 LYS B N 1
ATOM 2117 C CA . LYS B 1 113 ? 5.191 5.18 -16.125 1 89.44 113 LYS B CA 1
ATOM 2118 C C . LYS B 1 113 ? 6.059 6.203 -16.844 1 89.44 113 LYS B C 1
ATOM 2120 O O . LYS B 1 113 ? 5.816 6.504 -18.016 1 89.44 113 LYS B O 1
ATOM 2125 N N . LYS B 1 114 ? 6.887 6.828 -16.125 1 86.31 114 LYS B N 1
ATOM 2126 C CA . LYS B 1 114 ? 7.797 7.809 -16.703 1 86.31 114 LYS B CA 1
ATOM 2127 C C . LYS B 1 114 ? 9.25 7.414 -16.484 1 86.31 114 LYS B C 1
ATOM 2129 O O . LYS B 1 114 ? 9.633 7.035 -15.367 1 86.31 114 LYS B O 1
ATOM 2134 N N . LEU B 1 115 ? 10 7.262 -17.531 1 84.75 115 LEU B N 1
ATOM 2135 C CA . LEU B 1 115 ? 11.43 6.988 -17.484 1 84.75 115 LEU B CA 1
ATOM 2136 C C . LEU B 1 115 ? 12.203 7.977 -18.359 1 84.75 115 LEU B C 1
ATOM 2138 O O . LEU B 1 115 ? 12.078 7.953 -19.594 1 84.75 115 LEU B O 1
ATOM 2142 N N . TYR B 1 116 ?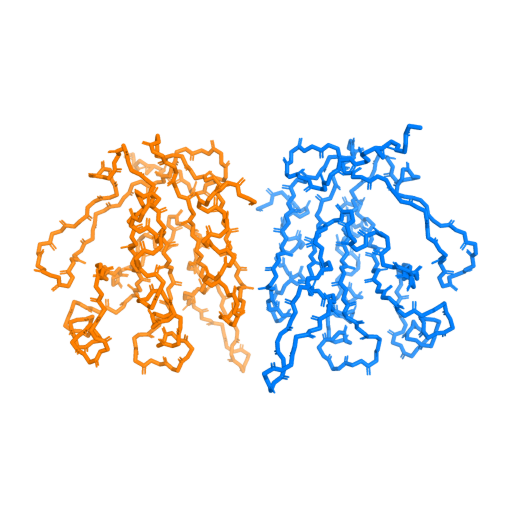 13.078 8.766 -17.688 1 89.06 116 TYR B N 1
ATOM 2143 C CA . TYR B 1 116 ? 13.875 9.773 -18.391 1 89.06 116 TYR B CA 1
ATOM 2144 C C . TYR B 1 116 ? 13.008 10.617 -19.297 1 89.06 116 TYR B C 1
ATOM 2146 O O . TYR B 1 116 ? 13.352 10.836 -20.469 1 89.06 116 TYR B O 1
ATOM 2154 N N . GLY B 1 117 ? 11.875 11.07 -18.875 1 87.38 117 GLY B N 1
ATOM 2155 C CA . GLY B 1 117 ? 11 11.961 -19.625 1 87.38 117 GLY B CA 1
ATOM 2156 C C . GLY B 1 117 ? 10.109 11.234 -20.609 1 87.38 117 GLY B C 1
ATOM 2157 O O . GLY B 1 117 ? 9.211 11.836 -21.203 1 87.38 117 GLY B O 1
ATOM 2158 N N . ARG B 1 118 ? 10.43 10.008 -20.859 1 91.94 118 ARG B N 1
ATOM 2159 C CA . ARG B 1 118 ? 9.602 9.219 -21.766 1 91.94 118 ARG B CA 1
ATOM 2160 C C . ARG B 1 118 ? 8.5 8.484 -21 1 91.94 118 ARG B C 1
ATOM 2162 O O . ARG B 1 118 ? 8.75 7.934 -19.922 1 91.94 118 ARG B O 1
ATOM 2169 N N . GLU B 1 119 ? 7.258 8.602 -21.562 1 93.44 119 GLU B N 1
ATOM 2170 C CA . GLU B 1 119 ? 6.117 7.945 -20.938 1 93.44 119 GLU B CA 1
ATOM 2171 C C . GLU B 1 119 ? 5.836 6.594 -21.594 1 93.44 119 GLU B C 1
ATOM 2173 O O . GLU B 1 119 ? 5.93 6.449 -22.812 1 93.44 119 GLU B O 1
ATOM 2178 N N . TYR B 1 120 ? 5.637 5.594 -20.797 1 95.12 120 TYR B N 1
ATOM 2179 C CA . TYR B 1 120 ? 5.254 4.273 -21.281 1 95.12 120 TYR B CA 1
ATOM 2180 C C . TYR B 1 120 ? 4.312 3.584 -20.297 1 95.12 120 TYR B C 1
ATOM 2182 O O . TYR B 1 120 ? 4.211 3.988 -19.141 1 95.12 120 TYR B O 1
ATOM 2190 N N . MET B 1 121 ? 3.594 2.59 -20.828 1 96.31 121 MET B N 1
ATOM 2191 C CA . MET B 1 121 ? 2.717 1.802 -19.969 1 96.31 121 MET B CA 1
ATOM 2192 C C . MET B 1 121 ? 3.463 0.614 -19.359 1 96.31 121 MET B C 1
ATOM 2194 O O . MET B 1 121 ? 4.285 -0.01 -20.047 1 96.31 121 MET B O 1
ATOM 2198 N N . GLY B 1 122 ? 3.18 0.396 -18.078 1 96.19 122 GLY B N 1
ATOM 2199 C CA . GLY B 1 122 ? 3.781 -0.762 -17.438 1 96.19 122 GLY B CA 1
ATOM 2200 C C . GLY B 1 122 ? 2.977 -1.278 -16.266 1 96.19 122 GLY B C 1
ATOM 2201 O O . GLY B 1 122 ? 2.014 -0.64 -15.836 1 96.19 122 GLY B O 1
ATOM 2202 N N . LEU B 1 123 ? 3.344 -2.463 -15.859 1 97.62 123 LEU B N 1
ATOM 2203 C CA . LEU B 1 123 ? 2.668 -3.115 -14.742 1 97.62 123 LEU B CA 1
ATOM 2204 C C . LEU B 1 123 ? 3.211 -2.611 -13.406 1 97.62 123 LEU B C 1
ATOM 2206 O O . LEU B 1 123 ? 4.426 -2.578 -13.203 1 97.62 123 LEU B O 1
ATOM 2210 N N . VAL B 1 124 ? 2.35 -2.154 -12.609 1 95.94 124 VAL B N 1
ATOM 2211 C CA . VAL B 1 124 ? 2.68 -1.748 -11.242 1 95.94 124 VAL B CA 1
ATOM 2212 C C . VAL B 1 124 ? 2.445 -2.914 -10.289 1 95.94 124 VAL B C 1
ATOM 2214 O O . VAL B 1 124 ? 1.351 -3.48 -10.242 1 95.94 124 VAL B O 1
ATOM 2217 N N . ARG B 1 125 ? 3.498 -3.232 -9.508 1 97.44 125 ARG B N 1
ATOM 2218 C CA . ARG B 1 125 ? 3.385 -4.328 -8.547 1 97.44 125 ARG B CA 1
ATOM 2219 C C . ARG B 1 125 ? 2.213 -4.105 -7.598 1 97.44 125 ARG B C 1
ATOM 2221 O O . ARG B 1 125 ? 2.098 -3.043 -6.98 1 97.44 125 ARG B O 1
ATOM 2228 N N . SER B 1 126 ? 1.334 -5.043 -7.488 1 97.88 126 SER B N 1
ATOM 2229 C CA . SER B 1 126 ? 0.12 -4.973 -6.684 1 97.88 126 SER B CA 1
ATOM 2230 C C . SER B 1 126 ? -0.331 -6.359 -6.238 1 97.88 126 SER B C 1
ATOM 2232 O O . SER B 1 126 ? -0.027 -7.355 -6.895 1 97.88 126 SER B O 1
ATOM 2234 N N . THR B 1 127 ? -1.01 -6.422 -5.117 1 98.5 127 THR B N 1
ATOM 2235 C CA . THR B 1 127 ? -1.584 -7.656 -4.598 1 98.5 127 THR B CA 1
ATOM 2236 C C . THR B 1 127 ? -3.039 -7.449 -4.188 1 98.5 127 THR B C 1
ATOM 2238 O O . THR B 1 127 ? -3.396 -6.387 -3.674 1 98.5 127 THR B O 1
ATOM 2241 N N . PHE B 1 128 ? -3.848 -8.406 -4.41 1 98.19 128 PHE B N 1
ATOM 2242 C CA . PHE B 1 128 ? -5.262 -8.391 -4.055 1 98.19 128 PHE B CA 1
ATOM 2243 C C . PHE B 1 128 ? -5.633 -9.625 -3.248 1 98.19 128 PHE B C 1
ATOM 2245 O O . PHE B 1 128 ? -5.172 -10.734 -3.547 1 98.19 128 PHE B O 1
ATOM 2252 N N . LEU B 1 129 ? -6.441 -9.422 -2.283 1 98.19 129 LEU B N 1
ATOM 2253 C CA . LEU B 1 129 ? -7.059 -10.523 -1.554 1 98.19 129 LEU B CA 1
ATOM 2254 C C . LEU B 1 129 ? -8.539 -10.633 -1.885 1 98.19 129 LEU B C 1
ATOM 2256 O O . LEU B 1 129 ? -9.289 -9.672 -1.717 1 98.19 129 LEU B O 1
ATOM 2260 N N . ILE B 1 130 ? -8.898 -11.773 -2.361 1 98.25 130 ILE B N 1
ATOM 2261 C CA . ILE B 1 130 ? -10.273 -12.094 -2.73 1 98.25 130 ILE B CA 1
ATOM 2262 C C . ILE B 1 130 ? -10.836 -13.148 -1.777 1 98.25 130 ILE B C 1
ATOM 2264 O O . ILE B 1 130 ? -10.195 -14.18 -1.536 1 98.25 130 ILE B O 1
ATOM 2268 N N . ASP B 1 131 ? -11.984 -12.898 -1.252 1 97.81 131 ASP B N 1
ATOM 2269 C CA . ASP B 1 131 ? -12.523 -13.82 -0.254 1 97.81 131 ASP B CA 1
ATOM 2270 C C . ASP B 1 131 ? -13.258 -14.984 -0.917 1 97.81 131 ASP B C 1
ATOM 2272 O O . ASP B 1 131 ? -13.258 -15.109 -2.145 1 97.81 131 ASP B O 1
ATOM 2276 N N . GLU B 1 132 ? -13.836 -15.859 -0.116 1 98.12 132 GLU B N 1
ATOM 2277 C CA . GLU B 1 132 ? -14.445 -17.109 -0.575 1 98.12 132 GLU B CA 1
ATOM 2278 C C . GLU B 1 132 ? -15.672 -16.828 -1.439 1 98.12 132 GLU B C 1
ATOM 2280 O O . GLU B 1 132 ? -16.109 -17.703 -2.191 1 98.12 132 GLU B O 1
ATOM 2285 N N . LYS B 1 133 ? -16.203 -15.609 -1.317 1 97.94 133 LYS B N 1
ATOM 2286 C CA . LYS B 1 133 ? -17.375 -15.234 -2.09 1 97.94 133 LYS B CA 1
ATOM 2287 C C . LYS B 1 133 ? -16.984 -14.547 -3.393 1 97.94 133 LYS B C 1
ATOM 2289 O O . LYS B 1 133 ? -17.844 -14.109 -4.16 1 97.94 133 LYS B O 1
ATOM 2294 N N . GLY B 1 134 ? -15.734 -14.391 -3.615 1 97.94 134 GLY B N 1
ATOM 2295 C CA . GLY B 1 134 ? -15.242 -13.766 -4.836 1 97.94 134 GLY B CA 1
ATOM 2296 C C . GLY B 1 134 ? -15.18 -12.25 -4.746 1 97.94 134 GLY B C 1
ATOM 2297 O O . GLY B 1 134 ? -15.062 -11.57 -5.766 1 97.94 134 GLY B O 1
ATOM 2298 N N . LYS B 1 135 ? -15.25 -11.789 -3.533 1 97.31 135 LYS B N 1
ATOM 2299 C CA . LYS B 1 135 ? -15.211 -10.344 -3.332 1 97.31 135 LYS B CA 1
ATOM 2300 C C . LYS B 1 135 ? -13.789 -9.867 -3.031 1 97.31 135 LYS B C 1
ATOM 2302 O O . LYS B 1 135 ? -13.062 -10.508 -2.264 1 97.31 135 LYS B O 1
ATOM 2307 N N . LEU B 1 136 ? -13.445 -8.734 -3.684 1 96.81 136 LEU B N 1
ATOM 2308 C CA . LEU B 1 136 ? -12.164 -8.102 -3.369 1 96.81 136 LEU B CA 1
ATOM 2309 C C . LEU B 1 136 ? -12.211 -7.453 -1.99 1 96.81 136 LEU B C 1
ATOM 2311 O O . LEU B 1 136 ? -12.977 -6.512 -1.767 1 96.81 136 LEU B O 1
ATOM 2315 N N . VAL B 1 137 ? -11.312 -7.895 -1.061 1 93.75 137 VAL B N 1
ATOM 2316 C CA . VAL B 1 137 ? -11.492 -7.445 0.316 1 93.75 137 VAL B CA 1
ATOM 2317 C C . VAL B 1 137 ? -10.281 -6.625 0.754 1 93.75 137 VAL B C 1
ATOM 2319 O O . VAL B 1 137 ? -10.336 -5.898 1.747 1 93.75 137 VAL B O 1
ATOM 2322 N N . ARG B 1 138 ? -9.18 -6.773 0.027 1 93.06 138 ARG B N 1
ATOM 2323 C CA . ARG B 1 138 ? -7.98 -5.988 0.32 1 93.06 138 ARG B CA 1
ATOM 2324 C C . ARG B 1 138 ? -7.129 -5.805 -0.93 1 93.06 138 ARG B C 1
ATOM 2326 O O . ARG B 1 138 ? -7.148 -6.645 -1.832 1 93.06 138 ARG B O 1
ATOM 2333 N N . GLU B 1 139 ? -6.484 -4.691 -0.992 1 95.31 139 GLU B N 1
ATOM 2334 C CA . GLU B 1 139 ? -5.539 -4.441 -2.076 1 95.31 139 GLU B CA 1
ATOM 2335 C C . GLU B 1 139 ? -4.293 -3.725 -1.566 1 95.31 139 GLU B C 1
ATOM 2337 O O . GLU B 1 139 ? -4.367 -2.92 -0.635 1 95.31 139 GLU B O 1
ATOM 2342 N N . TRP B 1 140 ? -3.199 -4.105 -2.131 1 94.81 140 TRP B N 1
ATOM 2343 C CA . TRP B 1 140 ? -1.913 -3.438 -1.961 1 94.81 140 TRP B CA 1
ATOM 2344 C C . TRP B 1 140 ? -1.365 -2.961 -3.303 1 94.81 140 TRP B C 1
ATOM 2346 O O . TRP B 1 140 ? -1.141 -3.766 -4.211 1 94.81 140 TRP B O 1
ATOM 2356 N N . ARG B 1 141 ? -1.21 -1.694 -3.416 1 93.75 141 ARG B N 1
ATOM 2357 C CA . ARG B 1 141 ? -0.672 -1.104 -4.637 1 93.75 141 ARG B CA 1
ATOM 2358 C C . ARG B 1 141 ? 0.586 -0.292 -4.344 1 93.75 141 ARG B C 1
ATOM 2360 O O . ARG B 1 141 ? 0.777 0.186 -3.225 1 93.75 141 ARG B O 1
ATOM 2367 N N . ASN B 1 142 ? 1.469 -0.154 -5.395 1 93.31 142 ASN B N 1
ATOM 2368 C CA . ASN B 1 142 ? 2.689 0.623 -5.203 1 93.31 142 ASN B CA 1
ATOM 2369 C C . ASN B 1 142 ? 3.396 0.248 -3.906 1 93.31 142 ASN B C 1
ATOM 2371 O O . ASN B 1 142 ? 3.676 1.113 -3.074 1 93.31 142 ASN B O 1
ATOM 2375 N N . LEU B 1 143 ? 3.688 -1.069 -3.701 1 94.62 143 LEU B N 1
ATOM 2376 C CA . LEU B 1 143 ? 4.113 -1.624 -2.42 1 94.62 143 LEU B CA 1
ATOM 2377 C C . LEU B 1 143 ? 5.613 -1.901 -2.42 1 94.62 143 LEU B C 1
ATOM 2379 O O . LEU B 1 143 ? 6.238 -1.968 -3.482 1 94.62 143 LEU B O 1
ATOM 2383 N N . ARG B 1 144 ? 6.152 -2.064 -1.25 1 93.81 144 ARG B N 1
ATOM 2384 C CA . ARG B 1 144 ? 7.496 -2.602 -1.065 1 93.81 144 ARG B CA 1
ATOM 2385 C C . ARG B 1 144 ? 7.465 -4.117 -0.905 1 93.81 144 ARG B C 1
ATOM 2387 O O . ARG B 1 144 ? 6.566 -4.66 -0.256 1 93.81 144 ARG B O 1
ATOM 2394 N N . VAL B 1 145 ? 8.492 -4.738 -1.444 1 96.19 145 VAL B N 1
ATOM 2395 C CA . VAL B 1 145 ? 8.539 -6.199 -1.39 1 96.19 145 VAL B CA 1
ATOM 2396 C C . VAL B 1 145 ? 8.867 -6.652 0.031 1 96.19 145 VAL B C 1
ATOM 2398 O O . VAL B 1 145 ? 8.25 -7.59 0.547 1 96.19 145 VAL B O 1
ATOM 2401 N N . LYS B 1 146 ? 9.805 -5.93 0.592 1 91.44 146 LYS B N 1
ATOM 2402 C CA . LYS B 1 146 ? 10.203 -6.316 1.941 1 91.44 146 LYS B CA 1
ATOM 2403 C C . LYS B 1 146 ? 9.031 -6.242 2.91 1 91.44 146 LYS B C 1
ATOM 2405 O O . LYS B 1 146 ? 8.391 -5.195 3.037 1 91.44 146 LYS B O 1
ATOM 2410 N N . GLY B 1 147 ? 8.703 -7.375 3.561 1 91.94 147 GLY B N 1
ATOM 2411 C CA . GLY B 1 147 ? 7.652 -7.43 4.566 1 91.94 147 GLY B CA 1
ATOM 2412 C C . GLY B 1 147 ? 6.266 -7.59 3.973 1 91.94 147 GLY B C 1
ATOM 2413 O O . GLY B 1 147 ? 5.285 -7.758 4.703 1 91.94 147 GLY B O 1
ATOM 2414 N N . HIS B 1 148 ? 6.137 -7.527 2.684 1 96.12 148 HIS B N 1
ATOM 2415 C CA . HIS B 1 148 ? 4.844 -7.531 2.008 1 96.12 148 HIS B CA 1
ATOM 2416 C C . HIS B 1 148 ? 4.105 -8.844 2.246 1 96.12 148 HIS B C 1
ATOM 2418 O O . HIS B 1 148 ? 2.918 -8.844 2.586 1 96.12 148 HIS B O 1
ATOM 2424 N N . VAL B 1 149 ? 4.801 -9.945 2.082 1 97.75 149 VAL B N 1
ATOM 2425 C CA . VAL B 1 149 ? 4.152 -11.25 2.168 1 97.75 149 VAL B CA 1
ATOM 2426 C C . VAL B 1 149 ? 3.615 -11.469 3.58 1 97.75 149 VAL B C 1
ATOM 2428 O O . VAL B 1 149 ? 2.527 -12.023 3.76 1 97.75 149 VAL B O 1
ATOM 2431 N N . ASP B 1 150 ? 4.359 -10.984 4.562 1 94.38 150 ASP B N 1
ATOM 2432 C CA . ASP B 1 150 ? 3.875 -11.055 5.938 1 94.38 150 ASP B CA 1
ATOM 2433 C C . ASP B 1 150 ? 2.576 -10.273 6.105 1 94.38 150 ASP B C 1
ATOM 2435 O O . ASP B 1 150 ? 1.65 -10.734 6.777 1 94.38 150 ASP B O 1
ATOM 2439 N N . ASN B 1 151 ? 2.52 -9.148 5.516 1 92.69 151 ASN B N 1
ATOM 2440 C CA . ASN B 1 151 ? 1.319 -8.32 5.562 1 92.69 151 ASN B CA 1
ATOM 2441 C C . ASN B 1 151 ? 0.125 -9.031 4.93 1 92.69 151 ASN B C 1
ATOM 2443 O O . ASN B 1 151 ? -0.981 -9 5.477 1 92.69 151 ASN B O 1
ATOM 2447 N N . VAL B 1 152 ? 0.361 -9.633 3.838 1 97.12 152 VAL B N 1
ATOM 2448 C CA . VAL B 1 152 ? -0.699 -10.344 3.137 1 97.12 152 VAL B CA 1
ATOM 2449 C C . VAL B 1 152 ? -1.2 -11.5 4 1 97.12 152 VAL B C 1
ATOM 2451 O O . VAL B 1 152 ? -2.408 -11.711 4.125 1 97.12 152 VAL B O 1
ATOM 2454 N N . LEU B 1 153 ? -0.25 -12.195 4.562 1 97.69 153 LEU B N 1
ATOM 2455 C CA . LEU B 1 153 ? -0.612 -13.344 5.391 1 97.69 153 LEU B CA 1
ATOM 2456 C C . LEU B 1 153 ? -1.451 -12.906 6.586 1 97.69 153 LEU B C 1
ATOM 2458 O O . LEU B 1 153 ? -2.428 -13.57 6.941 1 97.69 153 LEU B O 1
ATOM 2462 N N . GLN B 1 154 ? -1.121 -11.812 7.184 1 92.88 154 GLN B N 1
ATOM 2463 C CA . GLN B 1 154 ? -1.904 -11.281 8.289 1 92.88 154 GLN B CA 1
ATOM 2464 C C . GLN B 1 154 ? -3.336 -10.969 7.859 1 92.88 154 GLN B C 1
ATOM 2466 O O . GLN B 1 154 ? -4.285 -11.258 8.586 1 92.88 154 GLN B O 1
ATOM 2471 N N . ALA B 1 155 ? -3.465 -10.453 6.746 1 92.69 155 ALA B N 1
ATOM 2472 C CA . ALA B 1 155 ? -4.793 -10.148 6.223 1 92.69 155 ALA B CA 1
ATOM 2473 C C . ALA B 1 155 ? -5.594 -11.422 5.973 1 92.69 155 ALA B C 1
ATOM 2475 O O . ALA B 1 155 ? -6.793 -11.477 6.258 1 92.69 155 ALA B O 1
ATOM 2476 N N . VAL B 1 156 ? -4.91 -12.391 5.453 1 97.06 156 VAL B N 1
ATOM 2477 C CA . VAL B 1 156 ? -5.555 -13.664 5.16 1 97.06 156 VAL B CA 1
ATOM 2478 C C . VAL B 1 156 ? -6.051 -14.305 6.461 1 97.06 156 VAL B C 1
ATOM 2480 O O . VAL B 1 156 ? -7.102 -14.945 6.484 1 97.06 156 VAL B O 1
ATOM 2483 N N . ARG B 1 157 ? -5.324 -14 7.496 1 94.75 157 ARG B N 1
ATOM 2484 C CA . ARG B 1 157 ? -5.684 -14.531 8.805 1 94.75 157 ARG B CA 1
ATOM 2485 C C . ARG B 1 157 ? -6.785 -13.703 9.453 1 94.75 157 ARG B C 1
ATOM 2487 O O . ARG B 1 157 ? -7.32 -14.078 10.5 1 94.75 157 ARG B O 1
ATOM 2494 N N . GLY B 1 158 ? -7.18 -12.602 8.883 1 86.38 158 GLY B N 1
ATOM 2495 C CA . GLY B 1 158 ? -8.195 -11.727 9.445 1 86.38 158 GLY B CA 1
ATOM 2496 C C . GLY B 1 158 ? -7.648 -10.789 10.508 1 86.38 158 GLY B C 1
ATOM 2497 O O . GLY B 1 158 ? -8.391 -10.344 11.391 1 86.38 158 GLY B O 1
ATOM 2498 N N . GLU B 1 159 ? -6.383 -10.555 10.461 1 73.62 159 GLU B N 1
ATOM 2499 C CA . GLU B 1 159 ? -5.703 -9.711 11.438 1 73.62 159 GLU B CA 1
ATOM 2500 C C . GLU B 1 159 ? -5.484 -8.305 10.891 1 73.62 159 GLU B C 1
ATOM 2502 O O . GLU B 1 159 ? -5.414 -8.109 9.68 1 73.62 159 GLU B O 1
#

Organism: NCBI:txid582686

Nearest PDB structures (foldseek):
  5enu-assembly2_B  TM=9.696E-01  e=2.484E-22  Burkholderia ambifaria MC40-6
  5imd-assembly1_A  TM=9.747E-01  e=1.505E-20  Xanthomonas campestris pv. campestris str. ATCC 33913
  3gkm-assembly1_A  TM=9.784E-01  e=3.463E-20  Xanthomonas campestris pv. campestris
  5iph-assembly1_A  TM=9.810E-01  e=5.087E-20  Xanthomonas campestris pv. campestris str. ATCC 33913
  5io2-assembly1_A  TM=9.791E-01  e=1.834E-19  Xanthomonas campestris pv. campestris str. ATCC 33913

Sequence (318 aa):
MGANKAKAALGKKAPNFTLPAASGGNVSLKDYLGRKVVLFFYPKDLTTACTTEACDFRDAMPDFTEQGAVLLGISIDDVATHERFIAKYELPYELLADTDHKACELYGVWQLKKLYGREYMGLVRSTFLIDEKGKLVREWRNLRVKGHVDNVLQAVRGEMGANKAKAALGKKAPNFTLPAASGGNVSLKDYLGRKVVLFFYPKDLTTACTTEACDFRDAMPDFTEQGAVLLGISIDDVATHERFIAKYELPYELLADTDHKACELYGVWQLKKLYGREYMGLVRSTFLIDEKGKLVREWRNLRVKGHVDNVLQAVRGE

InterPro domains:
  IPR000866 Alkyl hydroperoxide reductase subunit C/ Thiol specific antioxidant [PF00578] (11-137)
  IPR013766 Thioredoxin domain [PS51352] (8-159)
  IPR024706 Peroxiredoxin, AhpC-type [PIRSF000239] (7-138)
  IPR036249 Thioredoxin-like superfamily [SSF52833] (10-157)
  IPR050924 Thiol-specific peroxidase BCP/PrxQ [PTHR42801] (4-155)

Secondary structure (DSSP, 8-state):
----PPPP-TTSBPPP-EEEBTTSSEEEGGGGTTSEEEEEE-S-TT-HHHHHHHHHHHHHHHHHHHTTEEEEEEESS-HHHHHHHHHHHT--SEEEE-TT-HHHHHTT-EEEEEETTEEEEEEPPEEEEE-TTSBEEEEEESB-STTHHHHHHHHHTT-/-----PPP-TTSBPPP-EEEBTTSSEEEGGGGTTSEEEEEE-S-TT-HHHHHHHHHHHHHHHHHHHTTEEEEEEESS-HHHHHHHHHHHT--SEEEE-TT-HHHHHTT-EEEEEETTEEEEEEPPEEEEE-TTSBEEEEEESB-STTHHHHHHHHHTT-

pLDDT: mean 94.7, std 10.68, range [24.94, 98.94]

Solvent-accessible surface area (backbone atoms only — not comparable to full-atom values): 17114 Å² total; per-residue (Å²): 127,78,73,77,71,61,58,54,42,80,78,30,65,47,60,73,50,74,31,43,29,42,89,58,61,75,46,44,56,71,79,45,59,73,27,31,35,39,41,34,38,40,60,46,79,85,32,70,67,47,42,51,44,52,48,49,45,46,74,42,39,69,61,38,49,74,68,48,37,43,60,39,36,36,27,51,45,50,45,70,57,40,39,51,46,30,64,74,68,62,48,85,56,52,39,30,27,32,66,81,41,57,60,37,50,40,60,65,29,55,37,82,41,78,56,96,89,41,77,45,78,41,60,48,42,29,37,35,35,27,38,40,84,36,27,20,72,44,73,43,62,58,52,39,62,81,66,37,58,60,52,50,51,37,49,72,71,72,96,130,74,76,77,72,60,58,51,42,82,76,31,65,47,60,73,50,74,32,44,29,41,89,59,62,71,45,43,57,70,77,43,59,74,28,32,35,39,43,35,37,41,59,4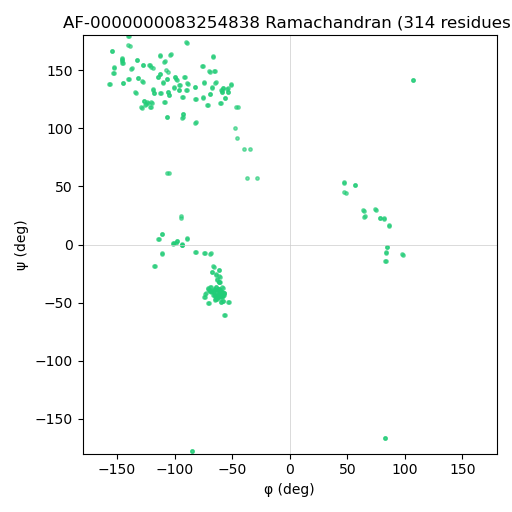8,80,86,31,70,67,47,40,51,43,52,47,49,46,47,75,42,39,68,63,38,48,73,69,51,36,43,59,39,37,37,28,51,45,50,44,70,56,40,40,51,45,31,63,75,68,62,46,87,57,53,39,31,28,31,65,82,40,56,62,38,49,39,58,65,29,55,36,83,41,76,57,95,87,41,76,46,78,41,59,47,41,30,37,34,35,26,38,40,86,37,28,20,73,44,73,44,62,57,51,37,62,81,68,38,57,61,52,52,50,35,47,72,72,71,96